Protein 4XME (pdb70)

InterPro domains:
  IPR002351 Nitrophorin domain [PF02087] (25-200)
  IPR012674 Calycin [G3DSA:2.40.128.20] (23-205)
  IPR012674 Calycin [SSF50814] (24-202)
  IPR023613 Nitrophorin [PR00788] (44-55)
  IPR023613 Nitrophorin [PR00788] (72-84)
  IPR023613 Nitrophorin [PR00788] (88-101)
  IPR023613 Nitrophorin [PR00788] (127-146)
  IPR023613 Nitrophorin [PR00788] (150-163)
  IPR023613 Nitrophorin [PR00788] (171-186)

Foldseek 3Di:
DQADDPPQDFDADDPQVVVQAAKKWFFWKFWPPPPPPFDKTWMKHWHDDPQKIKMKIKMAGLVVRDIWIKIWMFGQDPSRFKTKTWMFTADLVRHTPGGTDVQKIKMKGFRDDDDFKTKIKMFIGGNPGTRTIMITIIGSDNPDDHDVVNQVSCVVVPHHRVNIDGPVPGPDDDDNVSRRVVPD

Nearest PDB structures (foldseek):
  4xmg-assembly1_A  TM=1.004E+00  e=9.213E-35  Rhodnius prolixus
  5m6k-assembly1_A  TM=1.005E+00  e=3.004E-34  Rhodnius prolixus
  2a3f-assembly1_X  TM=9.568E-01  e=3.812E-24  Rhodnius prolixus
  1pm1-assembly1_X  TM=9.520E-01  e=3.075E-24  Rhodnius prolixus
  1u18-assembly2_B  TM=9.022E-01  e=4.988E-17  Rhodnius prolixus

Organism: Rhodnius prolixus (NCBI:txid13249)

Radius of gyration: 15.33 Å; Cα contacts (8 Å, |Δi|>4): 428; chains: 1; bounding box: 36×32×36 Å

Solvent-accessible surface area: 10208 Å² total; per-residue (Å²): 183,23,128,14,34,117,99,25,114,33,51,177,123,12,84,87,76,144,6,11,40,36,27,9,23,4,6,7,17,31,45,79,76,114,150,45,88,96,72,50,0,35,0,3,0,0,46,51,88,86,31,49,0,103,1,0,17,7,45,8,18,26,89,60,104,90,42,83,26,14,23,1,62,6,91,24,70,131,65,3,0,58,0,52,2,95,59,26,31,4,34,126,141,41,123,102,111,126,88,46,54,138,86,71,11,7,17,5,3,0,23,27,23,15,184,110,4,0,1,10,6,40,13,76,37,55,100,58,148,46,84,18,12,45,7,4,0,0,5,67,78,72,110,30,130,13,41,143,104,0,67,115,13,1,91,178,48,105,20,70,37,128,142,9,44,57,4,129,110,41,106,32,126,51,30,55,161,14,0,61,55,49,105,195

GO terms:
  GO:0005576 extracellular region (C, IDA)
  GO:0051381 histamine binding (F, IMP)
  GO:0070026 nitric oxide binding (F, IMP)
  GO:0005576 extracellular region (C, IMP)
  GO:0035738 venom-mediated perturbation of biological process (P, IMP)
  GO:0035821 modulation of process of another organism (P, IMP)

CATH classification: 2.40.128.20

Secondary structure (DSSP, 8-state):
--PPPS--PPPTT--HHHHSSS-EEEEEEEESSTT--S-EEEEEEEEEETTEEEEEEEEEETTTTEEEEEEEEEEBPTTSSEEEEEEEEE-TTS-EEE---TTEEEEEEEEEEETTEEEEEEEEEETTEEEEEEEEEEESSTTPPPPHHHHHHHHHTT--GGGSEESTTS-----HHHHHTTT-

Structure (mmCIF, N/CA/C/O backbone):
data_4XME
#
_entry.id   4XME
#
_cell.length_a   38.887
_cell.length_b   67.052
_cell.length_c   39.082
_cell.angle_alpha   90.00
_cell.angle_beta   117.35
_cell.angle_gamma   90.00
#
_symmetry.space_group_name_H-M   'P 1 21 1'
#
loop_
_entity.id
_entity.type
_entity.pdbx_description
1 polymer Nitrophorin-7
2 non-polymer 'PROTOPORPHYRIN IX CONTAINING FE'
3 non-polymer 'NITRIC OXIDE'
4 non-polymer GLYCEROL
5 water water
#
loop_
_atom_site.group_PDB
_atom_site.id
_atom_site.type_symbol
_atom_site.label_atom_id
_atom_site.label_alt_id
_atom_site.label_comp_id
_atom_site.label_asym_id
_atom_site.label_entity_id
_atom_site.label_seq_id
_atom_site.pdbx_PDB_ins_code
_atom_site.Cartn_x
_atom_site.Cartn_y
_atom_site.Cartn_z
_atom_site.occupancy
_atom_site.B_iso_or_equiv
_atom_site.auth_seq_id
_atom_site.auth_comp_id
_atom_site.auth_asym_id
_atom_site.auth_atom_id
_atom_site.pdbx_PDB_model_num
ATOM 1 N N . PRO A 1 1 ? 21.322 15.334 12.824 1.00 46.20 2 PRO A N 1
ATOM 2 C CA . PRO A 1 1 ? 19.983 15.899 13.026 1.00 45.65 2 PRO A CA 1
ATOM 3 C C . PRO A 1 1 ? 18.923 14.804 13.077 1.00 44.20 2 PRO A C 1
ATOM 4 O O . PRO A 1 1 ? 18.679 14.232 14.142 1.00 44.71 2 PRO A O 1
ATOM 8 N N . GLY A 1 2 ? 18.300 14.521 11.937 1.00 41.12 3 GLY A N 1
ATOM 9 C CA . GLY A 1 2 ? 17.358 13.422 11.835 1.00 38.85 3 GLY A CA 1
ATOM 10 C C . GLY A 1 2 ? 18.034 12.175 11.293 1.00 35.67 3 GLY A C 1
ATOM 11 O O . GLY A 1 2 ? 17.433 11.405 10.546 1.00 34.29 3 GLY A O 1
ATOM 12 N N . GLU A 1 3 ? 19.294 11.982 11.670 1.00 34.15 4 GLU A N 1
ATOM 13 C CA . GLU A 1 3 ? 20.086 10.858 11.181 1.00 32.14 4 GLU A CA 1
ATOM 14 C C . GLU A 1 3 ? 19.548 9.531 11.703 1.00 28.31 4 GLU A C 1
ATOM 15 O O . GLU A 1 3 ? 19.353 9.362 12.906 1.00 29.14 4 GLU A O 1
ATOM 21 N N . CYS A 1 4 ? 19.311 8.588 10.799 1.00 24.46 5 CYS A N 1
ATOM 22 C CA . CYS A 1 4 ? 18.790 7.289 11.206 1.00 22.78 5 CYS A CA 1
ATOM 23 C C . CYS A 1 4 ? 19.851 6.426 11.890 1.00 22.12 5 CYS A C 1
ATOM 24 O O . CYS A 1 4 ? 21.046 6.531 11.598 1.00 23.17 5 CYS A O 1
ATOM 27 N N . SER A 1 5 ? 19.397 5.579 12.808 1.00 21.57 6 SER A N 1
ATOM 28 C CA . SER A 1 5 ? 20.280 4.737 13.603 1.00 21.38 6 SER A CA 1
ATOM 29 C C . SER A 1 5 ? 21.111 3.789 12.751 1.00 20.94 6 SER A C 1
ATOM 30 O O . SER A 1 5 ? 20.665 3.309 11.706 1.00 21.75 6 SER A O 1
ATOM 33 N N . VAL A 1 6 ? 22.325 3.526 13.211 1.00 22.79 7 VAL A N 1
ATOM 34 C CA . VAL A 1 6 ? 23.147 2.487 12.627 1.00 25.44 7 VAL A CA 1
ATOM 35 C C . VAL A 1 6 ? 22.904 1.196 13.414 1.00 24.38 7 VAL A C 1
ATOM 36 O O . VAL A 1 6 ? 22.212 1.200 14.434 1.00 26.49 7 VAL A O 1
ATOM 40 N N . ASN A 1 7 ? 23.450 0.097 12.921 1.00 23.95 8 ASN A N 1
ATOM 41 C CA . ASN A 1 7 ? 23.323 -1.191 13.587 1.00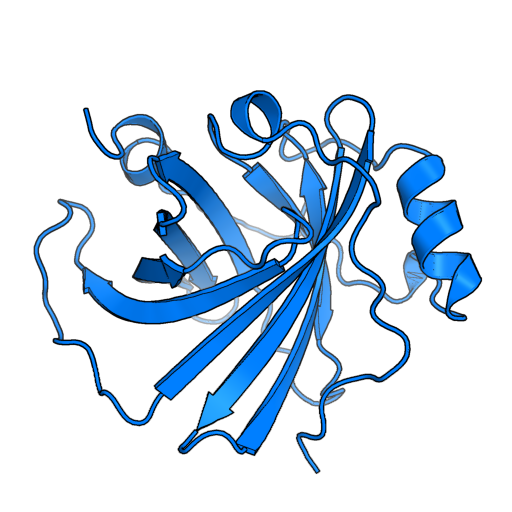 20.23 8 ASN A CA 1
ATOM 42 C C . ASN A 1 7 ? 21.885 -1.695 13.667 1.00 19.39 8 ASN A C 1
ATOM 43 O O . ASN A 1 7 ? 21.488 -2.350 14.626 1.00 21.42 8 ASN A O 1
ATOM 48 N N . VAL A 1 8 ? 21.111 -1.387 12.641 1.00 17.32 9 VAL A N 1
ATOM 49 C CA . VAL A 1 8 ? 19.771 -1.927 12.505 1.00 16.92 9 VAL A CA 1
ATOM 50 C C . VAL A 1 8 ? 19.864 -3.145 11.593 1.00 17.72 9 VAL A C 1
ATOM 51 O O . VAL A 1 8 ? 20.007 -3.013 10.379 1.00 18.17 9 VAL A O 1
ATOM 55 N N . ILE A 1 9 ? 19.802 -4.333 12.188 1.00 18.52 10 ILE A N 1
ATOM 56 C CA . ILE A 1 9 ? 20.092 -5.574 11.478 1.00 19.90 10 ILE A CA 1
ATOM 57 C C . ILE A 1 9 ? 18.809 -6.329 11.139 1.00 18.01 10 ILE A C 1
ATOM 58 O O . ILE A 1 9 ? 18.044 -6.677 12.027 1.00 18.31 10 ILE A O 1
ATOM 63 N N . PRO A 1 10 ? 18.557 -6.561 9.845 1.00 18.37 11 PRO A N 1
ATOM 64 C CA . PRO A 1 10 ? 17.377 -7.354 9.483 1.00 17.29 11 PRO A CA 1
ATOM 65 C C . PRO A 1 10 ? 17.478 -8.788 9.995 1.00 16.58 11 PRO A C 1
ATOM 66 O O . PRO A 1 10 ? 18.555 -9.385 9.971 1.00 17.51 11 PRO A O 1
ATOM 70 N N . LYS A 1 11 ? 16.361 -9.316 10.477 1.00 15.55 12 LYS A N 1
ATOM 71 C CA . LYS A 1 11 ? 16.292 -10.717 10.892 1.00 16.12 12 LYS A CA 1
ATOM 72 C C . LYS A 1 11 ? 16.753 -11.612 9.754 1.00 17.39 12 LYS A C 1
ATOM 73 O O . LYS A 1 11 ? 16.404 -11.378 8.595 1.00 17.82 12 LYS A O 1
ATOM 79 N N . LYS A 1 12 ? 17.543 -12.631 10.072 1.00 20.18 13 LYS A N 1
ATOM 80 C CA . LYS A 1 12 ? 17.913 -13.608 9.064 1.00 24.22 13 LYS A CA 1
ATOM 81 C C . LYS A 1 12 ? 16.737 -14.575 8.875 1.00 23.60 13 LYS A C 1
ATOM 82 O O . LYS A 1 12 ? 16.160 -15.058 9.847 1.00 25.30 13 LYS A O 1
ATOM 88 N N . ASN A 1 13 ? 16.371 -14.840 7.629 1.00 25.11 14 ASN A N 1
ATOM 89 C CA . ASN A 1 13 ? 15.306 -15.799 7.336 1.00 24.88 14 ASN A CA 1
ATOM 90 C C . ASN A 1 13 ? 13.962 -15.533 8.032 1.00 22.64 14 ASN A C 1
ATOM 91 O O . ASN A 1 13 ? 13.405 -16.405 8.691 1.00 25.76 14 ASN A O 1
ATOM 96 N N . LEU A 1 14 ? 13.441 -14.322 7.879 1.00 18.95 15 LEU A N 1
ATOM 97 C CA . LEU A 1 14 ? 12.107 -14.019 8.360 1.00 17.34 15 LEU A CA 1
ATOM 98 C C . LEU A 1 14 ? 11.089 -14.868 7.600 1.00 18.15 15 LEU A C 1
ATOM 99 O O . LEU A 1 14 ? 11.189 -15.014 6.381 1.00 19.45 15 LEU A O 1
ATOM 104 N N . ASP A 1 15 ? 10.106 -15.419 8.305 1.00 17.87 16 ASP A N 1
ATOM 105 C CA . ASP A 1 15 ? 9.005 -16.115 7.629 1.00 18.72 16 ASP A CA 1
ATOM 106 C C . ASP A 1 15 ? 8.073 -15.052 7.043 1.00 17.78 16 ASP A C 1
ATOM 107 O O . ASP A 1 15 ? 7.308 -14.415 7.771 1.00 18.10 16 ASP A O 1
ATOM 112 N N . LYS A 1 16 ? 8.141 -14.860 5.729 1.00 17.35 17 LYS A N 1
ATOM 113 C CA . LYS A 1 16 ? 7.376 -13.806 5.068 1.00 18.56 17 LYS A CA 1
ATOM 114 C C . LYS A 1 16 ? 5.866 -13.997 5.172 1.00 18.14 17 LYS A C 1
ATOM 115 O O . LYS A 1 16 ? 5.135 -13.064 5.468 1.00 18.92 17 LYS A O 1
ATOM 121 N N . ALA A 1 17 ? 5.388 -15.206 4.915 1.00 18.38 18 ALA A N 1
ATOM 122 C CA . ALA A 1 17 ? 3.945 -15.430 4.906 1.00 19.81 18 ALA A CA 1
ATOM 123 C C . ALA A 1 17 ? 3.316 -15.158 6.266 1.00 18.79 18 ALA A C 1
ATOM 124 O O . ALA A 1 17 ? 2.184 -14.683 6.359 1.00 20.16 18 ALA A O 1
ATOM 126 N N . LYS A 1 18 ? 4.056 -15.442 7.328 1.00 17.85 19 LYS A N 1
ATOM 127 C CA . LYS A 1 18 ? 3.540 -15.187 8.659 1.00 18.19 19 LYS A CA 1
ATOM 128 C C . LYS A 1 18 ? 3.617 -13.703 9.027 1.00 17.33 19 LYS A C 1
ATOM 129 O O . LYS A 1 18 ? 2.637 -13.133 9.503 1.00 18.85 19 LYS A O 1
ATOM 135 N N . PHE A 1 19 ? 4.766 -13.073 8.800 1.00 15.65 20 PHE A N 1
ATOM 136 C CA . PHE A 1 19 ? 4.884 -11.656 9.153 1.00 15.28 20 PHE A CA 1
ATOM 137 C C . PHE A 1 19 ? 3.973 -10.762 8.317 1.00 14.82 20 PHE A C 1
ATOM 138 O O . PHE A 1 19 ? 3.293 -9.883 8.847 1.00 15.06 20 PHE A O 1
ATOM 146 N N . PHE A 1 20 ? 3.954 -11.004 7.006 1.00 15.25 21 PHE A N 1
ATOM 147 C CA . PHE A 1 20 ? 3.168 -10.192 6.079 1.00 15.53 21 PHE A CA 1
ATOM 148 C C . PHE A 1 20 ? 1.750 -10.745 5.986 1.00 16.39 21 PHE A C 1
ATOM 149 O O . PHE A 1 20 ? 1.279 -11.156 4.918 1.00 17.38 21 PHE A O 1
ATOM 157 N N . SER A 1 21 ? 1.069 -10.765 7.126 1.00 15.64 22 SER A N 1
ATOM 158 C CA . SER A 1 21 ? -0.303 -11.242 7.202 1.00 16.74 22 SER A CA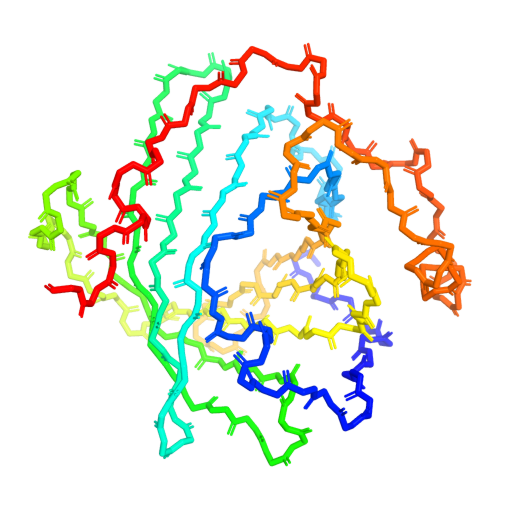 1
ATOM 159 C C . SER A 1 21 ? -0.956 -10.607 8.415 1.00 15.81 22 SER A C 1
ATOM 160 O O . SER A 1 21 ? -0.266 -10.147 9.327 1.00 15.66 22 SER A O 1
ATOM 163 N N . GLY A 1 22 ? -2.278 -10.548 8.417 1.00 15.60 23 GLY A N 1
ATOM 164 C CA . GLY A 1 22 ? -3.026 -10.070 9.562 1.00 15.84 23 GLY A CA 1
ATOM 165 C C . GLY A 1 22 ? -2.750 -8.621 9.927 1.00 14.68 23 GLY A C 1
ATOM 166 O O . GLY A 1 22 ? -2.315 -7.823 9.100 1.00 15.53 23 GLY A O 1
ATOM 167 N N . THR A 1 23 ? -3.025 -8.302 11.183 1.00 14.98 24 THR A N 1
ATOM 168 C CA . THR A 1 23 ? -2.843 -6.955 11.709 1.00 15.38 24 THR A CA 1
ATOM 169 C C . THR A 1 23 ? -1.818 -6.985 12.835 1.00 14.62 24 THR A C 1
ATOM 170 O O . THR A 1 23 ? -1.819 -7.898 13.676 1.00 14.98 24 THR A O 1
ATOM 174 N N . TRP A 1 24 ? -0.912 -6.011 12.819 1.00 13.53 25 TRP A N 1
ATOM 175 C CA . TRP A 1 24 ? 0.054 -5.817 13.892 1.00 12.61 25 TRP A CA 1
ATOM 176 C C . TRP A 1 24 ? -0.272 -4.538 14.649 1.00 12.51 25 TRP A C 1
ATOM 177 O O . TRP A 1 24 ? -0.552 -3.496 14.037 1.00 13.65 25 TRP A O 1
ATOM 188 N N . TYR A 1 25 ? -0.216 -4.612 15.977 1.00 13.33 26 TYR A N 1
ATOM 189 C CA . TYR A 1 25 ? -0.371 -3.434 16.824 1.00 13.98 26 TYR A CA 1
ATOM 190 C C . TYR A 1 25 ? 0.955 -3.045 17.455 1.00 13.85 26 TYR A C 1
ATOM 191 O O . TYR A 1 25 ? 1.665 -3.881 18.006 1.00 14.59 26 TYR A O 1
ATOM 200 N N . GLU A 1 26 ? 1.274 -1.764 17.410 1.00 14.58 27 GLU A N 1
ATOM 201 C CA . GLU A 1 26 ? 2.394 -1.266 18.185 1.00 15.42 27 GLU A CA 1
ATOM 202 C C . GLU A 1 26 ? 2.018 -1.329 19.664 1.00 15.77 27 GLU A C 1
ATOM 203 O O . GLU A 1 26 ? 0.922 -0.913 20.046 1.00 18.11 27 GLU A O 1
ATOM 209 N N . THR A 1 27 ? 2.896 -1.884 20.491 1.00 15.45 28 THR A N 1
ATOM 210 C CA . THR A 1 27 ? 2.670 -1.891 21.933 1.00 16.23 28 THR A CA 1
ATOM 211 C C . THR A 1 27 ? 3.639 -0.971 22.672 1.00 16.11 28 THR A C 1
ATOM 212 O O . THR A 1 27 ? 3.332 -0.470 23.752 1.00 17.93 28 THR A O 1
ATOM 216 N N . HIS A 1 28 ? 4.815 -0.769 22.087 1.00 15.63 29 HIS A N 1
ATOM 217 C CA . HIS A 1 28 ? 5.846 0.088 22.665 1.00 15.47 29 HIS A CA 1
ATOM 218 C C . HIS A 1 28 ? 6.538 0.770 21.509 1.00 15.10 29 HIS A C 1
ATOM 219 O O . HIS A 1 28 ? 6.744 0.148 20.465 1.00 16.32 29 HIS A O 1
ATOM 226 N N . TYR A 1 29 ? 6.913 2.032 21.674 1.00 13.90 30 TYR A N 1
ATOM 227 C CA . TYR A 1 29 ? 7.706 2.653 20.636 1.00 14.05 30 TYR A CA 1
ATOM 228 C C . TYR A 1 29 ? 8.738 3.609 21.205 1.00 14.05 30 TYR A C 1
ATOM 229 O O . TYR A 1 29 ? 8.577 4.139 22.304 1.00 15.93 30 TYR A O 1
ATOM 238 N N . LEU A 1 30 ? 9.810 3.803 20.449 1.00 14.32 31 LEU A N 1
ATOM 239 C CA . LEU A 1 30 ? 10.863 4.722 20.830 1.00 16.16 31 LEU A CA 1
ATOM 240 C C . LEU A 1 30 ? 11.187 5.585 19.628 1.00 14.93 31 LEU A C 1
ATOM 241 O O . LEU A 1 30 ? 11.800 5.127 18.663 1.00 15.80 31 LEU A O 1
ATOM 246 N N . ASP A 1 31 ? 10.747 6.835 19.684 1.00 15.82 32 ASP A N 1
ATOM 247 C CA . ASP A 1 31 ? 11.067 7.800 18.654 1.00 17.36 32 ASP A CA 1
ATOM 248 C C . ASP A 1 31 ? 12.440 8.335 19.021 1.00 17.66 32 ASP A C 1
ATOM 249 O O . ASP A 1 31 ? 12.677 8.724 20.165 1.00 18.60 32 ASP A O 1
ATOM 254 N N . MET A 1 32 ? 13.359 8.319 18.069 1.00 17.50 33 MET A N 1
ATOM 255 C CA . 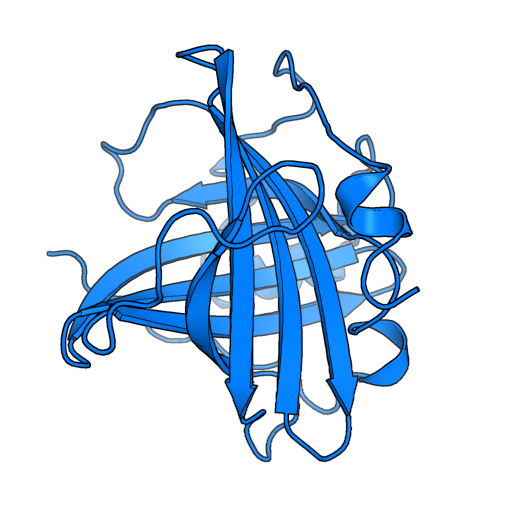MET A 1 32 ? 14.729 8.723 18.353 1.00 19.01 33 MET A CA 1
ATOM 256 C C . MET A 1 32 ? 14.908 10.245 18.479 1.00 20.46 33 MET A C 1
ATOM 257 O O . MET A 1 32 ? 15.988 10.709 18.834 1.00 22.01 33 MET A O 1
ATOM 262 N N . ASP A 1 33 ? 13.853 11.011 18.197 1.00 19.23 34 ASP A N 1
ATOM 263 C CA . ASP A 1 33 ? 13.829 12.449 18.499 1.00 18.94 34 ASP A CA 1
ATOM 264 C C . ASP A 1 33 ? 13.228 12.621 19.892 1.00 18.11 34 ASP A C 1
ATOM 265 O O . ASP A 1 33 ? 12.038 12.375 20.088 1.00 18.06 34 ASP A O 1
ATOM 270 N N . PRO A 1 34 ? 14.044 13.067 20.867 1.00 18.41 35 PRO A N 1
ATOM 271 C CA . PRO A 1 34 ? 13.526 13.169 22.235 1.00 18.24 35 PRO A CA 1
ATOM 272 C C . PRO A 1 34 ? 12.447 14.240 22.390 1.00 17.70 35 PRO A C 1
ATOM 273 O O . PRO A 1 34 ? 11.698 14.208 23.365 1.00 18.84 35 PRO A O 1
ATOM 277 N N . GLN A 1 35 ? 12.344 15.152 21.430 1.00 17.17 36 GLN A N 1
ATOM 278 C CA . GLN A 1 35 ? 11.293 16.157 21.489 1.00 17.32 36 GLN A CA 1
ATOM 279 C C . GLN A 1 35 ? 10.003 15.741 20.805 1.00 17.97 36 GLN A C 1
ATOM 280 O O . GLN A 1 35 ? 9.033 16.488 20.800 1.00 20.17 36 GLN A O 1
ATOM 286 N N . ALA A 1 36 ? 9.983 14.538 20.230 1.00 18.69 37 ALA A N 1
ATOM 287 C CA . ALA A 1 36 ? 8.768 14.014 19.608 1.00 19.66 37 ALA A CA 1
ATOM 288 C C . ALA A 1 36 ? 7.930 13.353 20.695 1.00 21.81 37 ALA A C 1
ATOM 289 O O . ALA A 1 36 ? 7.991 12.144 20.884 1.00 25.88 37 ALA A O 1
ATOM 291 N N . THR A 1 37 ? 7.161 14.159 21.420 1.00 23.20 38 THR A N 1
ATOM 292 C CA . THR A 1 37 ? 6.513 13.700 22.646 1.00 23.88 38 THR A CA 1
ATOM 293 C C . THR A 1 37 ? 4.992 13.629 22.578 1.00 23.48 38 THR A C 1
ATOM 294 O O . THR A 1 37 ? 4.349 13.295 23.570 1.00 25.16 38 THR A O 1
ATOM 298 N N . GLU A 1 38 ? 4.408 13.946 21.429 1.00 23.79 39 GLU A N 1
ATOM 299 C CA . GLU A 1 38 ? 2.984 13.691 21.252 1.00 24.41 39 GLU A CA 1
ATOM 300 C C . GLU A 1 38 ? 2.762 12.185 21.285 1.00 23.64 39 GLU A C 1
ATOM 301 O O . GLU A 1 38 ? 3.531 11.429 20.700 1.00 23.55 39 GLU A O 1
ATOM 307 N N . LYS A 1 39 ? 1.722 11.753 21.990 1.00 22.70 40 LYS A N 1
ATOM 308 C CA . LYS A 1 39 ? 1.447 10.330 22.148 1.00 22.77 40 LYS A CA 1
ATOM 309 C C . LYS A 1 39 ? 0.661 9.773 20.974 1.00 20.86 40 LYS A C 1
ATOM 310 O O . LYS A 1 39 ? -0.288 10.402 20.484 1.00 20.24 40 LYS A O 1
ATOM 316 N N . PHE A 1 40 ? 1.065 8.585 20.530 1.00 20.19 41 PHE A N 1
ATOM 317 C CA . PHE A 1 40 ? 0.468 7.955 19.361 1.00 20.07 41 PHE A CA 1
ATOM 318 C C . PHE A 1 40 ? 0.136 6.499 19.583 1.00 18.28 41 PHE A C 1
ATOM 319 O O . PHE A 1 40 ? 0.781 5.812 20.382 1.00 19.56 41 PHE A O 1
ATOM 327 N N . CYS A 1 41 ? -0.867 6.040 18.843 1.00 16.76 42 CYS A N 1
ATOM 328 C CA . CYS A 1 41 ? -1.135 4.622 18.694 1.00 15.46 42 CYS A CA 1
ATOM 329 C C . CYS A 1 41 ? -0.966 4.292 17.211 1.00 15.18 42 CYS A C 1
ATOM 330 O O . CYS A 1 41 ? -1.211 5.137 16.352 1.00 17.47 42 CYS A O 1
ATOM 333 N N . PHE A 1 42 ? -0.533 3.074 16.913 1.00 13.50 43 PHE A N 1
ATOM 334 C CA . PHE A 1 42 ? -0.254 2.686 15.535 1.00 12.70 43 PHE A CA 1
ATOM 335 C C . PHE A 1 42 ? -0.607 1.225 15.302 1.00 12.18 43 PHE A C 1
ATOM 336 O O . PHE A 1 42 ? -0.365 0.365 16.162 1.00 13.81 43 PHE A O 1
ATOM 344 N N . SER A 1 43 ? -1.152 0.940 14.126 1.00 12.37 44 SER A N 1
ATOM 345 C CA . SER A 1 43 ? -1.385 -0.434 13.719 1.00 11.90 44 SER A CA 1
ATOM 346 C C . SER A 1 43 ? -1.234 -0.512 12.210 1.00 11.43 44 SER A C 1
ATOM 347 O O . SER A 1 43 ? -1.388 0.494 11.511 1.00 12.36 44 SER A O 1
ATOM 350 N N . PHE A 1 44 ? -0.894 -1.689 11.701 1.00 11.22 45 PHE A N 1
ATOM 351 C CA . PHE A 1 44 ? -0.789 -1.842 10.258 1.00 11.41 45 PHE A CA 1
ATOM 352 C C . PHE A 1 44 ? -1.036 -3.264 9.789 1.00 12.37 45 PHE A C 1
ATOM 353 O O . PHE A 1 44 ? -1.044 -4.207 10.582 1.00 13.40 45 PHE A O 1
ATOM 361 N N . ALA A 1 45 ? -1.251 -3.395 8.484 1.00 13.24 46 ALA A N 1
ATOM 362 C CA . ALA A 1 45 ? -1.540 -4.685 7.848 1.00 13.61 46 ALA A CA 1
ATOM 363 C C . ALA A 1 45 ? -0.635 -4.800 6.633 1.00 13.54 46 ALA A C 1
ATOM 364 O O . ALA A 1 45 ? -0.978 -4.320 5.552 1.00 14.23 46 ALA A O 1
ATOM 366 N N . PRO A 1 46 ? 0.546 -5.414 6.801 1.00 13.71 47 PRO A N 1
ATOM 367 C CA . PRO A 1 46 ? 1.502 -5.526 5.699 1.00 14.27 47 PRO A CA 1
ATOM 368 C C . PRO A 1 46 ? 1.305 -6.812 4.917 1.00 14.27 47 PRO A C 1
ATOM 369 O O . PRO A 1 46 ? 1.029 -7.853 5.518 1.00 14.91 47 PRO A O 1
ATOM 373 N N . ARG A 1 47 ? 1.432 -6.729 3.596 1.00 15.21 48 ARG A N 1
ATOM 374 C CA . ARG A 1 47 ? 1.285 -7.895 2.729 1.00 15.37 48 ARG A CA 1
ATOM 375 C C . ARG A 1 47 ? 2.436 -7.914 1.732 1.00 17.16 48 ARG A C 1
ATOM 376 O O . ARG A 1 47 ? 3.001 -6.868 1.405 1.00 18.14 48 ARG A O 1
ATOM 384 N N . GLU A 1 48 ? 2.778 -9.095 1.231 1.00 18.11 49 GLU A N 1
ATOM 385 C CA . GLU A 1 48 ? 3.858 -9.190 0.264 1.00 20.36 49 GLU A CA 1
ATOM 386 C C . GLU A 1 48 ? 3.504 -10.188 -0.813 1.00 21.34 49 GLU A C 1
ATOM 387 O O . GLU A 1 48 ? 2.897 -11.217 -0.531 1.00 23.06 49 GLU A O 1
ATOM 393 N N . SER A 1 49 ? 3.879 -9.866 -2.045 1.00 22.22 50 SER A N 1
ATOM 394 C CA . SER A 1 49 ? 3.694 -10.775 -3.170 1.00 25.43 50 SER A CA 1
ATOM 395 C C . SER A 1 49 ? 4.682 -10.408 -4.265 1.00 26.41 50 SER A C 1
ATOM 396 O O . SER A 1 49 ? 4.811 -9.238 -4.623 1.00 26.87 50 SER A O 1
ATOM 399 N N . GLY A 1 50 ? 5.391 -11.405 -4.783 1.00 28.73 51 GLY A N 1
ATOM 400 C CA . GLY A 1 50 ? 6.301 -11.193 -5.893 1.00 30.05 51 GLY A CA 1
ATOM 401 C C . GLY A 1 50 ? 7.417 -10.205 -5.616 1.00 30.07 51 GLY A C 1
ATOM 402 O O . GLY A 1 50 ? 7.948 -9.584 -6.535 1.00 31.66 51 GLY A O 1
ATOM 403 N N . GLY A 1 51 ? 7.770 -10.047 -4.346 1.00 28.61 52 GLY A N 1
ATOM 404 C CA . GLY A 1 51 ? 8.876 -9.184 -3.979 1.00 27.72 52 GLY A CA 1
ATOM 405 C C . GLY A 1 51 ? 8.471 -7.744 -3.727 1.00 25.43 52 GLY A C 1
ATOM 406 O O . GLY A 1 51 ? 9.326 -6.894 -3.485 1.00 27.48 52 GLY A O 1
ATOM 407 N N . THR A 1 52 ? 7.170 -7.468 -3.788 1.00 24.05 53 THR A N 1
ATOM 408 C CA . THR A 1 52 ? 6.649 -6.133 -3.497 1.00 24.06 53 THR A CA 1
ATOM 409 C C . THR A 1 52 ? 5.796 -6.167 -2.235 1.00 21.47 53 THR A C 1
ATOM 410 O O . THR A 1 52 ? 4.938 -7.043 -2.080 1.00 21.67 53 THR A O 1
ATOM 414 N N . VAL A 1 53 ? 6.048 -5.228 -1.328 1.00 19.17 54 VAL A N 1
ATOM 415 C CA . VAL A 1 53 ? 5.226 -5.072 -0.136 1.00 17.58 54 VAL A CA 1
ATOM 416 C C . VAL A 1 53 ? 4.132 -4.047 -0.410 1.00 16.30 54 VAL A C 1
ATOM 417 O O . VAL A 1 53 ? 4.404 -2.994 -0.983 1.00 17.50 54 VAL A O 1
ATOM 421 N N . LYS A 1 54 ? 2.901 -4.370 -0.019 1.00 15.45 55 LYS A N 1
ATOM 422 C CA . LYS A 1 54 ? 1.775 -3.431 -0.047 1.00 15.79 55 LYS A CA 1
ATOM 423 C C . LYS A 1 54 ? 1.133 -3.459 1.331 1.00 15.47 55 LYS A C 1
ATOM 424 O O . LYS A 1 54 ? 0.635 -4.499 1.776 1.00 16.05 55 LYS A O 1
ATOM 430 N N . GLU A 1 55 ? 1.160 -2.325 2.019 1.00 14.09 56 GLU A N 1
ATOM 431 C CA . GLU A 1 55 ? 0.677 -2.288 3.395 1.00 13.93 56 GLU A CA 1
ATOM 432 C C . GLU A 1 55 ? -0.316 -1.149 3.628 1.00 14.76 56 GLU A C 1
ATOM 433 O O . GLU A 1 55 ? -0.258 -0.120 2.963 1.00 16.44 56 GLU A O 1
ATOM 439 N N . ALA A 1 56 ? -1.247 -1.373 4.550 1.00 13.96 57 ALA A N 1
ATOM 440 C CA . ALA A 1 56 ? -2.166 -0.353 5.030 1.00 13.61 57 ALA A CA 1
ATOM 441 C C . ALA A 1 56 ? -1.715 0.083 6.423 1.00 12.42 57 ALA A C 1
ATOM 442 O O . ALA A 1 56 ? -1.415 -0.766 7.266 1.00 12.98 57 ALA A O 1
ATOM 444 N N . LEU A 1 57 ? -1.676 1.395 6.654 1.00 12.50 58 LEU A N 1
ATOM 445 C CA . LEU A 1 57 ? -1.197 1.966 7.908 1.00 12.59 58 LEU A CA 1
ATOM 446 C C . LEU A 1 57 ? -2.287 2.779 8.598 1.00 12.19 58 LEU A C 1
ATOM 447 O O . LEU A 1 57 ? -3.093 3.443 7.930 1.00 13.52 58 LEU A O 1
ATOM 452 N N . TYR A 1 58 ? -2.294 2.717 9.930 1.00 11.81 59 TYR A N 1
ATOM 453 C CA . TYR A 1 58 ? -3.213 3.485 10.754 1.00 12.78 59 TYR A CA 1
ATOM 454 C C . TYR A 1 58 ? -2.456 4.143 11.910 1.00 12.47 59 TYR A C 1
ATOM 455 O O . TYR A 1 58 ? -1.794 3.456 12.690 1.00 13.34 59 TYR A O 1
ATOM 464 N N . HIS A 1 59 ? -2.538 5.470 12.010 1.00 13.12 60 HIS A N 1
ATOM 465 C CA . HIS A 1 59 ? -2.001 6.193 13.162 1.00 14.12 60 HIS A CA 1
ATOM 466 C C . HIS A 1 59 ? -3.130 6.916 13.873 1.00 14.99 60 HIS A C 1
ATOM 467 O O . HIS A 1 59 ? -4.055 7.429 13.225 1.00 16.55 60 HIS A O 1
ATOM 474 N N . PHE A 1 60 ? -3.019 7.022 15.192 1.00 15.14 61 PHE A N 1
ATOM 475 C CA . PHE A 1 60 ? -3.956 7.807 15.975 1.00 16.51 61 PHE A CA 1
ATOM 476 C C . PHE A 1 60 ? -3.181 8.722 16.909 1.00 16.87 61 PHE A C 1
ATOM 477 O O . PHE A 1 60 ? -2.424 8.252 17.752 1.00 17.51 61 PHE A O 1
ATOM 485 N N . ASN A 1 61 ? -3.349 10.027 16.729 1.00 19.08 62 ASN A N 1
ATOM 486 C CA . ASN A 1 61 ? -2.717 11.006 17.592 1.00 20.68 62 ASN A CA 1
ATOM 487 C C . ASN A 1 61 ? -3.566 11.172 18.840 1.00 20.79 62 ASN A C 1
ATOM 488 O O . ASN A 1 61 ? -4.672 11.699 18.773 1.00 21.94 62 ASN A O 1
ATOM 493 N N . VAL A 1 62 ? -3.049 10.709 19.973 1.00 20.92 63 VAL A N 1
ATOM 494 C CA . VAL A 1 62 ? -3.784 10.750 21.231 1.00 23.15 63 VAL A CA 1
ATOM 495 C C . VAL A 1 62 ? -3.951 12.186 21.742 1.00 26.23 63 VAL A C 1
ATOM 496 O O . VAL A 1 62 ? -4.977 12.523 22.331 1.00 28.36 63 VAL A O 1
ATOM 500 N N . ASP A 1 63 ? -2.944 13.026 21.509 1.00 28.12 64 ASP A N 1
ATOM 501 C CA . ASP A 1 63 ? -2.991 14.430 21.922 1.00 29.52 64 ASP A CA 1
ATOM 502 C C . ASP A 1 63 ? -4.136 15.182 21.233 1.00 30.32 64 ASP A C 1
ATOM 503 O O . ASP A 1 63 ? -4.891 15.911 21.876 1.00 31.49 64 ASP A O 1
ATOM 508 N N . SER A 1 64 ? -4.261 14.994 19.921 1.00 29.52 65 SER A N 1
ATOM 509 C CA . SER A 1 64 ? -5.233 15.735 19.118 1.00 29.83 65 SER A CA 1
ATOM 510 C C . SER A 1 64 ? -6.514 14.954 18.818 1.00 30.20 65 SER A C 1
ATOM 511 O O . SER A 1 64 ? -7.494 15.527 18.339 1.00 31.81 65 SER A O 1
ATOM 514 N N . LYS A 1 65 ? -6.489 13.649 19.084 1.00 30.07 66 LYS A N 1
ATOM 515 C CA . LYS A 1 65 ? -7.612 12.748 18.788 1.00 30.17 66 LYS A CA 1
ATOM 516 C C . LYS A 1 65 ? -7.927 12.652 17.292 1.00 30.33 66 LYS A C 1
ATOM 517 O O . LYS A 1 65 ? -9.061 12.380 16.903 1.00 32.44 66 LYS A O 1
ATOM 523 N N . VAL A 1 66 ? -6.916 12.870 16.459 1.00 27.10 67 VAL A N 1
ATOM 524 C CA . VAL A 1 66 ? -7.076 12.734 15.017 1.00 26.96 67 VAL A CA 1
ATOM 525 C C . VAL A 1 66 ? -6.328 11.504 14.502 1.00 23.55 67 VAL A C 1
ATOM 526 O O . VAL A 1 66 ? -5.174 11.265 14.862 1.00 24.44 67 VAL A O 1
ATOM 530 N N . SER A 1 67 ? -7.002 10.721 13.669 1.00 23.65 68 SER A N 1
ATOM 531 C CA . SER A 1 67 ? -6.393 9.560 13.037 1.00 22.34 68 SER A CA 1
ATOM 532 C C . SER A 1 67 ? -6.027 9.880 11.596 1.00 20.63 68 SER A C 1
ATOM 533 O O . SER A 1 67 ? -6.633 10.756 10.968 1.00 21.66 68 SER A O 1
ATOM 536 N N . PHE A 1 68 ? -5.032 9.172 11.071 1.00 19.44 69 PHE A N 1
ATOM 537 C CA . PHE A 1 68 ? -4.755 9.238 9.647 1.00 18.68 69 PHE A CA 1
ATOM 538 C C . PHE A 1 68 ? -4.414 7.868 9.088 1.00 16.39 69 PHE A C 1
ATOM 539 O O . PHE A 1 68 ? -3.883 6.995 9.799 1.00 17.18 69 PHE A O 1
ATOM 547 N N . TYR A 1 69 ? -4.758 7.685 7.821 1.00 16.55 70 TYR A N 1
ATOM 548 C CA . TYR A 1 69 ? -4.632 6.416 7.133 1.00 15.19 70 TYR A CA 1
ATOM 549 C C . TYR A 1 69 ? -3.707 6.572 5.934 1.00 15.67 70 TYR A C 1
ATOM 550 O O . TYR A 1 69 ? -3.817 7.543 5.184 1.00 16.34 70 TYR A O 1
ATOM 559 N N . ASN A 1 70 ? -2.822 5.605 5.729 1.00 14.29 71 ASN A N 1
ATOM 560 C CA . ASN A 1 70 ? -1.926 5.613 4.580 1.00 14.46 71 ASN A CA 1
ATOM 561 C C . ASN A 1 70 ? -1.851 4.236 3.952 1.00 13.33 71 ASN A C 1
ATOM 562 O O . ASN A 1 70 ? -2.194 3.239 4.584 1.00 14.31 71 ASN A O 1
ATOM 567 N N . THR A 1 71 ? -1.390 4.175 2.710 1.00 13.86 72 THR A N 1
ATOM 568 C CA . THR A 1 71 ? -0.927 2.908 2.157 1.00 14.15 72 THR A CA 1
ATOM 569 C C . THR A 1 71 ? 0.500 3.078 1.654 1.00 14.31 72 THR A C 1
ATOM 570 O O . THR A 1 71 ? 0.877 4.157 1.200 1.00 15.01 72 THR A O 1
ATOM 574 N N . GLY A 1 72 ? 1.303 2.027 1.780 1.00 14.19 73 GLY A N 1
ATOM 575 C CA . GLY A 1 72 ? 2.686 2.075 1.346 1.00 14.04 73 GLY A CA 1
ATOM 576 C C . GLY A 1 72 ? 2.986 0.910 0.432 1.00 13.75 73 GLY A C 1
ATOM 577 O O . GLY A 1 72 ? 2.463 -0.192 0.626 1.00 15.55 73 GLY A O 1
ATOM 578 N N . THR A 1 73 ? 3.839 1.147 -0.557 0.83 13.43 74 THR A N 1
ATOM 579 C CA . THR A 1 73 ? 4.199 0.124 -1.527 0.83 14.47 74 THR A CA 1
ATOM 580 C C . THR A 1 73 ? 5.678 0.234 -1.891 0.83 15.20 74 THR A C 1
ATOM 581 O O . THR A 1 73 ? 6.176 1.325 -2.171 0.83 15.91 74 THR A O 1
ATOM 585 N N . GLY A 1 74 ? 6.385 -0.891 -1.901 1.00 17.13 75 GLY A N 1
ATOM 586 C CA . GLY A 1 74 ? 7.767 -0.877 -2.335 1.00 18.58 75 GLY A CA 1
ATOM 587 C C . GLY A 1 74 ? 8.420 -2.240 -2.317 1.00 19.29 75 GLY A C 1
ATOM 588 O O . GLY A 1 74 ? 7.853 -3.197 -1.791 1.00 21.77 75 GLY A O 1
ATOM 589 N N . PRO A 1 75 ? 9.623 -2.331 -2.898 1.00 20.87 76 PRO A N 1
ATOM 590 C CA . PRO A 1 75 ? 10.347 -3.591 -3.067 1.00 21.56 76 PRO A CA 1
ATOM 591 C C . PRO A 1 75 ? 10.915 -4.124 -1.761 1.00 21.70 76 PRO A C 1
ATOM 592 O O . PRO A 1 75 ? 11.439 -3.367 -0.940 1.00 21.95 76 PRO A O 1
ATOM 596 N N . LEU A 1 76 ? 10.782 -5.433 -1.583 1.00 22.05 77 LEU A N 1
ATOM 597 C CA . LEU A 1 76 ? 11.400 -6.149 -0.485 1.00 22.92 77 LEU A CA 1
ATOM 598 C C . LEU A 1 76 ? 12.832 -6.478 -0.892 1.00 23.03 77 LEU A C 1
ATOM 599 O O . LEU A 1 76 ? 13.065 -6.987 -1.995 1.00 24.29 77 LEU A O 1
ATOM 604 N N . GLU A 1 77 ? 13.788 -6.177 -0.017 1.00 23.01 78 GLU A N 1
ATOM 605 C CA . GLU A 1 77 ? 15.191 -6.500 -0.277 1.00 24.64 78 GLU A CA 1
ATOM 606 C C . GLU A 1 77 ? 15.415 -8.012 -0.322 1.00 26.72 78 GLU A C 1
ATOM 607 O O . GLU A 1 77 ? 14.590 -8.786 0.167 1.00 25.43 78 GLU A O 1
ATOM 613 N N . SER A 1 78 ? 16.534 -8.426 -0.907 1.00 29.93 79 SER A N 1
ATOM 614 C CA . SER A 1 78 ? 16.839 -9.848 -1.045 1.00 31.79 79 SER A CA 1
ATOM 615 C C . SER A 1 78 ? 16.956 -10.558 0.306 1.00 30.78 79 SER A C 1
ATOM 616 O O . SER A 1 78 ? 16.758 -11.772 0.387 1.00 32.50 79 SER A O 1
ATOM 619 N N . ASN A 1 79 ? 17.258 -9.805 1.364 1.00 28.21 80 ASN A N 1
ATOM 620 C CA . ASN A 1 79 ? 17.324 -10.389 2.703 1.00 27.43 80 ASN A CA 1
ATOM 621 C C . ASN A 1 79 ? 15.953 -10.815 3.233 1.00 24.74 80 ASN A C 1
ATOM 622 O O . ASN A 1 79 ? 15.855 -11.597 4.179 1.00 26.10 80 ASN A O 1
ATOM 627 N N . GLY A 1 80 ? 14.897 -10.294 2.619 1.00 22.09 81 GLY A N 1
ATOM 628 C CA . GLY A 1 80 ? 13.545 -10.681 2.968 1.00 20.99 81 GLY A CA 1
ATOM 629 C C . GLY A 1 80 ? 12.980 -10.049 4.224 1.00 18.97 81 GLY A C 1
ATOM 630 O O . GLY A 1 80 ? 11.903 -10.440 4.666 1.00 20.60 81 GLY A O 1
ATOM 631 N N . ALA A 1 81 ? 13.673 -9.063 4.792 1.00 17.11 82 ALA A N 1
ATOM 632 C CA . ALA A 1 81 ? 13.245 -8.494 6.066 1.00 15.74 82 ALA A CA 1
ATOM 633 C C . ALA A 1 81 ? 13.409 -6.977 6.118 1.00 15.38 82 ALA A C 1
ATOM 634 O O . ALA A 1 81 ? 13.471 -6.389 7.193 1.00 16.22 82 ALA A O 1
ATOM 636 N N . LYS A 1 82 ? 13.482 -6.352 4.951 1.00 15.22 83 LYS A N 1
ATOM 637 C CA . LYS A 1 82 ? 13.669 -4.912 4.868 1.00 15.15 83 LYS A CA 1
ATOM 638 C C . LYS A 1 82 ? 13.046 -4.428 3.572 1.00 15.28 83 LYS A C 1
ATOM 639 O O . LYS A 1 82 ? 13.165 -5.091 2.545 1.00 16.54 83 LYS A O 1
ATOM 645 N N . TYR A 1 83 ? 12.354 -3.293 3.618 1.00 15.08 84 TYR A N 1
ATOM 646 C CA . TYR A 1 83 ? 11.743 -2.756 2.410 1.00 15.51 84 TYR A CA 1
ATOM 647 C C . TYR A 1 83 ? 11.648 -1.252 2.464 1.00 14.78 84 TYR A C 1
ATOM 648 O O . TYR A 1 83 ? 11.587 -0.678 3.542 1.00 15.55 84 TYR A O 1
ATOM 657 N N . THR A 1 84 ? 11.631 -0.626 1.289 1.00 15.59 85 THR A N 1
ATOM 658 C CA . THR A 1 84 ? 11.534 0.826 1.178 1.00 16.34 85 THR A CA 1
ATOM 659 C C . THR A 1 84 ? 10.292 1.146 0.368 1.00 17.00 85 THR A C 1
ATOM 660 O O . THR A 1 84 ? 10.122 0.632 -0.744 1.00 18.63 85 THR A O 1
ATOM 664 N N . ALA A 1 85 ? 9.426 1.985 0.932 1.00 16.83 86 ALA A N 1
ATOM 665 C CA . ALA A 1 85 ? 8.104 2.229 0.365 1.00 16.58 86 ALA A CA 1
ATOM 666 C C . ALA A 1 85 ? 7.866 3.683 0.063 1.00 17.50 86 ALA A C 1
ATOM 667 O O . ALA A 1 85 ? 8.365 4.565 0.765 1.00 18.28 86 ALA A O 1
ATOM 669 N N . LYS A 1 86 ? 7.089 3.906 -0.991 1.00 17.81 87 LYS A N 1
ATOM 670 C CA . LYS A 1 86 ? 6.439 5.183 -1.232 1.00 18.50 87 LYS A CA 1
ATOM 671 C C . LYS A 1 86 ? 5.035 5.076 -0.652 1.00 16.64 87 LYS A C 1
ATOM 672 O O . LYS A 1 86 ? 4.510 3.972 -0.518 1.00 17.62 87 LYS A O 1
ATOM 678 N N . PHE A 1 87 ? 4.417 6.204 -0.311 1.00 17.39 88 PHE A N 1
ATOM 679 C CA . PHE A 1 87 ? 3.129 6.152 0.371 1.00 16.09 88 PHE A CA 1
ATOM 680 C C . PHE A 1 87 ? 2.173 7.259 -0.045 1.00 17.29 88 PHE A C 1
ATOM 681 O O . PHE A 1 87 ? 2.591 8.358 -0.408 1.00 18.95 88 PHE A O 1
ATOM 689 N N . ASN A 1 88 ? 0.884 6.954 0.039 1.00 16.32 89 ASN A N 1
ATOM 690 C CA . ASN A 1 88 ? -0.155 7.953 -0.175 1.00 16.62 89 ASN A CA 1
ATOM 691 C C . ASN A 1 88 ? -1.004 8.082 1.083 1.00 16.32 89 ASN A C 1
ATOM 692 O O . ASN A 1 88 ? -0.731 7.417 2.095 1.00 16.98 89 ASN A O 1
ATOM 697 N N . THR A 1 89 ? -2.025 8.928 1.024 1.00 16.68 90 THR A N 1
ATOM 698 C CA . THR A 1 89 ? -2.944 9.115 2.131 1.00 16.75 90 THR A CA 1
ATOM 699 C C . THR A 1 89 ? -4.328 8.696 1.666 1.00 16.78 90 THR A C 1
ATOM 700 O O . THR A 1 89 ? -4.773 9.113 0.593 1.00 17.45 90 THR A O 1
ATOM 704 N N . VAL A 1 90 ? -5.000 7.851 2.440 1.00 17.44 91 VAL A N 1
ATOM 705 C CA . VAL A 1 90 ? -6.349 7.410 2.101 1.00 18.58 91 VAL A CA 1
ATOM 706 C C . VAL A 1 90 ? -7.351 7.768 3.205 1.00 18.99 91 VAL A C 1
ATOM 707 O O . VAL A 1 90 ? -6.958 8.142 4.310 1.00 18.60 91 VAL A O 1
ATOM 711 N N . ASP A 1 91 ? -8.645 7.671 2.908 1.00 21.27 92 ASP A N 1
ATOM 712 C CA . ASP A 1 91 ? -9.648 7.791 3.966 1.00 21.90 92 ASP A CA 1
ATOM 713 C C . ASP A 1 91 ? -9.965 6.426 4.562 1.00 21.36 92 ASP A C 1
ATOM 714 O O . ASP A 1 91 ? -9.372 5.423 4.168 1.00 20.06 92 ASP A O 1
ATOM 719 N N . LYS A 1 92 ? -10.910 6.390 5.496 1.00 21.51 93 LYS A N 1
ATOM 720 C CA . LYS A 1 92 ? -11.249 5.151 6.193 1.00 22.72 93 LYS A CA 1
ATOM 721 C C . LYS A 1 92 ? -11.830 4.088 5.260 1.00 22.85 93 LYS A C 1
ATOM 722 O O . LYS A 1 92 ? -11.897 2.913 5.620 1.00 23.26 93 LYS A O 1
ATOM 728 N N . LYS A 1 93 ? -12.260 4.506 4.071 1.00 23.95 94 LYS A N 1
ATOM 729 C CA . LYS A 1 93 ? -12.820 3.586 3.086 1.00 25.96 94 LYS A CA 1
ATOM 730 C C . LYS A 1 93 ? -11.772 3.105 2.091 1.00 25.35 94 LYS A C 1
ATOM 731 O O . LYS A 1 93 ? -12.072 2.314 1.202 1.00 27.08 94 LYS A O 1
ATOM 737 N N . GLY A 1 94 ? -10.547 3.598 2.232 1.00 23.22 95 GLY A N 1
ATOM 738 C CA . GLY A 1 94 ? -9.457 3.199 1.361 1.00 23.07 95 GLY A CA 1
ATOM 739 C C . GLY A 1 94 ? -9.299 4.058 0.120 1.00 22.09 95 GLY A C 1
ATOM 740 O O . GLY A 1 94 ? -8.437 3.782 -0.713 1.00 21.86 95 GLY A O 1
ATOM 741 N N . LYS A 1 95 ? -10.118 5.103 -0.002 1.00 22.96 96 LYS A N 1
ATOM 742 C CA . LYS A 1 95 ? -10.055 6.006 -1.150 1.00 23.55 96 LYS A CA 1
ATOM 743 C C . LYS A 1 95 ? -8.898 6.981 -0.975 1.00 22.35 96 LYS A C 1
ATOM 744 O O . LYS A 1 95 ? -8.703 7.526 0.109 1.00 22.81 96 LYS A O 1
ATOM 750 N N . GLU A 1 96 ? -8.129 7.199 -2.035 1.00 22.31 97 GLU A N 1
ATOM 751 C CA . GLU A 1 96 ? -6.998 8.116 -1.957 1.00 22.99 97 GLU A CA 1
ATOM 752 C C . GLU A 1 96 ? -7.484 9.554 -1.800 1.00 22.78 97 GLU A C 1
ATOM 753 O O . GLU A 1 96 ? -8.296 10.039 -2.601 1.00 25.02 97 GLU A O 1
ATOM 759 N N . ILE A 1 97 ? -7.005 10.229 -0.762 1.00 22.20 98 ILE A N 1
ATOM 760 C CA . ILE A 1 97 ? -7.368 11.623 -0.520 1.00 23.59 98 ILE A CA 1
ATOM 761 C C . ILE A 1 97 ? -6.182 12.571 -0.681 1.00 24.43 98 ILE A C 1
ATOM 762 O O . ILE A 1 97 ? -6.359 13.794 -0.748 1.00 26.70 98 ILE A O 1
ATOM 767 N N . LYS A 1 98 ? -4.979 12.009 -0.745 1.00 24.47 99 LYS A N 1
ATOM 768 C CA . LYS A 1 98 ? -3.786 12.768 -1.097 1.00 24.89 99 LYS A CA 1
ATOM 769 C C . LYS A 1 98 ? -2.813 11.832 -1.795 1.00 23.55 99 LYS A C 1
ATOM 770 O O . LYS A 1 98 ? -2.501 10.764 -1.273 1.00 23.22 99 LYS A O 1
ATOM 776 N N . PRO A 1 99 ? -2.341 12.204 -2.989 1.00 23.55 100 PRO A N 1
ATOM 777 C CA . PRO A 1 99 ? -1.447 11.335 -3.760 1.00 23.98 100 PRO A CA 1
ATOM 778 C C . PRO A 1 99 ? -0.069 11.209 -3.112 1.00 24.53 100 PRO A C 1
ATOM 779 O O . PRO A 1 99 ? 0.306 12.027 -2.272 1.00 25.32 100 PRO A O 1
ATOM 783 N N . ALA A 1 100 ? 0.668 10.174 -3.494 1.00 24.10 101 ALA A N 1
ATOM 784 C CA . ALA A 1 100 ? 2.045 10.018 -3.057 1.00 25.20 101 ALA A CA 1
ATOM 785 C C . ALA A 1 100 ? 2.887 11.181 -3.560 1.00 27.33 101 ALA A C 1
ATOM 786 O O . ALA A 1 100 ? 2.692 11.663 -4.678 1.00 27.82 101 ALA A O 1
ATOM 788 N N . ASP A 1 101 ? 3.808 11.635 -2.718 1.00 28.89 102 ASP A N 1
ATOM 789 C CA . ASP A 1 101 ? 4.842 12.575 -3.125 1.00 31.09 102 ASP A CA 1
ATOM 790 C C . ASP A 1 101 ? 6.146 11.790 -3.240 1.00 31.07 102 ASP A C 1
ATOM 791 O O . ASP A 1 101 ? 6.698 11.340 -2.236 1.00 29.17 102 ASP A O 1
ATOM 796 N N . GLU A 1 102 ? 6.630 11.663 -4.473 1.00 33.60 103 GLU A N 1
ATOM 797 C CA . GLU A 1 102 ? 7.788 10.841 -4.820 1.00 36.53 103 GLU A CA 1
ATOM 798 C C . GLU A 1 102 ? 9.050 11.147 -4.017 1.00 34.95 103 GLU A C 1
ATOM 799 O O . GLU A 1 102 ? 9.932 10.299 -3.901 1.00 35.67 103 GLU A O 1
ATOM 805 N N . LYS A 1 103 ? 9.147 12.354 -3.473 1.00 32.58 104 LYS A N 1
ATOM 806 C CA . LYS A 1 103 ? 10.340 12.723 -2.725 1.00 31.33 104 LYS A CA 1
ATOM 807 C C . LYS A 1 103 ? 10.390 12.075 -1.337 1.00 27.41 104 LYS A C 1
ATOM 808 O O . LYS A 1 103 ? 11.452 12.009 -0.723 1.00 28.02 104 LYS A O 1
ATOM 814 N N . TYR A 1 104 ? 9.250 11.590 -0.851 1.00 23.46 105 TYR A N 1
ATOM 815 C CA . TYR A 1 104 ? 9.193 10.953 0.467 1.00 22.94 105 TYR A CA 1
ATOM 816 C C . TYR A 1 104 ? 9.189 9.443 0.376 1.00 20.42 105 TYR A C 1
ATOM 817 O O . TYR A 1 104 ? 8.579 8.863 -0.511 1.00 21.65 105 TYR A O 1
ATOM 826 N N . SER A 1 105 ? 9.866 8.806 1.316 1.00 19.01 106 SER A N 1
ATOM 827 C CA . SER A 1 105 ? 9.809 7.359 1.419 1.00 17.38 106 SER A CA 1
ATOM 828 C C . SER A 1 105 ? 10.070 6.965 2.850 1.00 16.55 106 SER A C 1
ATOM 829 O O . SER A 1 105 ? 10.404 7.797 3.694 1.00 17.57 106 SER A O 1
ATOM 832 N N . TYR A 1 106 ? 9.918 5.680 3.128 1.00 15.31 107 TYR A N 1
ATOM 833 C CA . TYR A 1 106 ? 10.358 5.154 4.404 1.00 15.04 107 TYR A CA 1
ATOM 834 C C . TYR A 1 106 ? 10.934 3.775 4.204 1.00 14.68 107 TYR A C 1
ATOM 835 O O . TYR A 1 106 ? 10.612 3.087 3.233 1.00 15.95 107 TYR A O 1
ATOM 844 N N . THR A 1 107 ? 1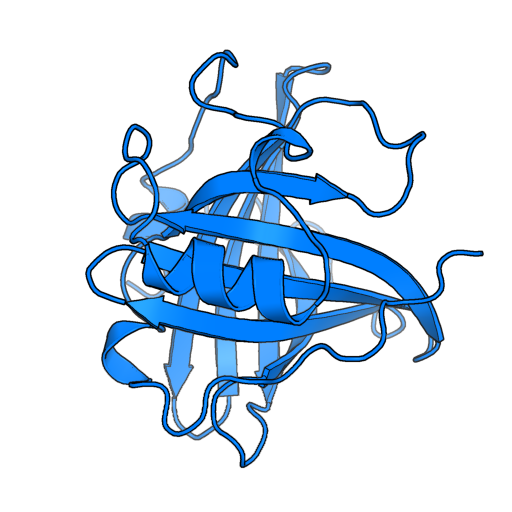1.794 3.383 5.133 1.00 14.87 108 THR A N 1
ATOM 845 C CA . THR A 1 107 ? 12.414 2.070 5.093 1.00 14.53 108 THR A CA 1
ATOM 846 C C . THR A 1 107 ? 12.149 1.329 6.393 1.00 13.50 108 THR A C 1
ATOM 847 O O . THR A 1 107 ? 12.527 1.788 7.472 1.00 14.33 108 THR A O 1
ATOM 851 N N . VAL A 1 108 ? 11.469 0.194 6.279 1.00 12.95 109 VAL A N 1
ATOM 852 C CA . VAL A 1 108 ? 11.159 -0.653 7.426 1.00 12.04 109 VAL A CA 1
ATOM 853 C C . VAL A 1 108 ? 12.137 -1.816 7.482 1.00 11.93 109 VAL A C 1
ATOM 854 O O . VAL A 1 108 ? 12.351 -2.491 6.481 1.00 13.52 109 VAL A O 1
ATOM 858 N N . THR A 1 109 ? 12.739 -2.035 8.647 1.00 12.10 110 THR A N 1
ATOM 859 C CA . THR A 1 109 ? 13.534 -3.237 8.870 1.00 13.26 110 THR A CA 1
ATOM 860 C C . THR A 1 109 ? 12.845 -4.060 9.942 1.00 12.65 110 THR A C 1
ATOM 861 O O . THR A 1 109 ? 12.523 -3.545 11.021 1.00 12.48 110 THR A O 1
ATOM 865 N N . VAL A 1 110 ? 12.615 -5.338 9.654 1.00 12.87 111 VAL A N 1
ATOM 866 C CA . VAL A 1 110 ? 12.147 -6.254 10.686 1.00 14.06 111 VAL A CA 1
ATOM 867 C C . VAL A 1 110 ? 13.363 -6.858 11.380 1.00 13.41 111 VAL A C 1
ATOM 868 O O . VAL A 1 110 ? 14.060 -7.704 10.816 1.00 15.24 111 VAL A O 1
ATOM 872 N N . ILE A 1 111 ? 13.630 -6.397 12.601 1.00 13.31 112 ILE A N 1
ATOM 873 C CA . ILE A 1 111 ? 14.821 -6.799 13.338 1.00 13.81 112 ILE A CA 1
ATOM 874 C C . ILE A 1 111 ? 14.633 -8.190 13.941 1.00 14.22 112 ILE A C 1
ATOM 875 O O . ILE A 1 111 ? 15.553 -9.010 13.937 1.00 15.52 112 ILE A O 1
ATOM 880 N N . GLU A 1 112 ? 13.446 -8.454 14.473 1.00 14.83 113 GLU A N 1
ATOM 881 C CA . GLU A 1 112 ? 13.199 -9.745 15.106 1.00 14.90 113 GLU A CA 1
ATOM 882 C C . GLU A 1 112 ? 11.718 -10.063 15.071 1.00 14.24 113 GLU A C 1
ATOM 883 O O . GLU A 1 112 ? 10.882 -9.160 15.041 1.00 15.37 113 GLU A O 1
ATOM 889 N 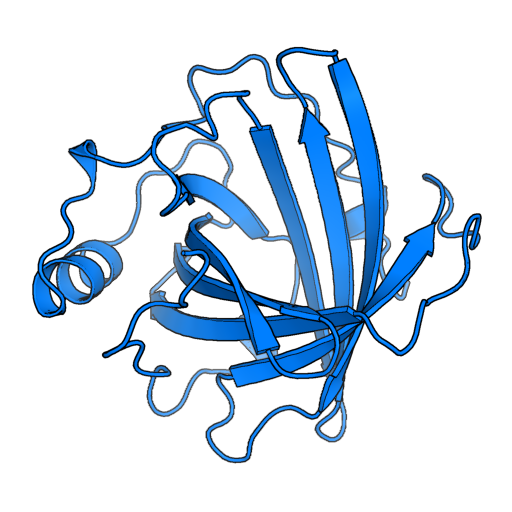N . ALA A 1 113 ? 11.390 -11.347 15.039 1.00 14.70 114 ALA A N 1
ATOM 890 C CA . ALA A 1 113 ? 10.012 -11.793 15.128 1.00 14.38 114 ALA A CA 1
ATOM 891 C C . ALA A 1 113 ? 10.048 -13.111 15.884 1.00 15.50 114 ALA A C 1
ATOM 892 O O . ALA A 1 113 ? 10.918 -13.951 15.632 1.00 16.97 114 ALA A O 1
ATOM 894 N N . ALA A 1 114 ? 9.123 -13.271 16.820 1.00 16.61 115 ALA A N 1
ATOM 895 C CA . ALA A 1 114 ? 9.055 -14.491 17.631 1.00 19.40 115 ALA A CA 1
ATOM 896 C C . ALA A 1 114 ? 7.657 -14.615 18.201 1.00 20.81 115 ALA A C 1
ATOM 897 O O . ALA A 1 114 ? 7.132 -13.653 18.768 1.00 20.58 115 ALA A O 1
ATOM 899 N N . LYS A 1 115 ? 7.057 -15.796 18.058 1.00 23.26 116 LYS A N 1
ATOM 900 C CA . LYS A 1 115 ? 5.699 -16.031 18.531 1.00 26.32 116 LYS A CA 1
ATOM 901 C C . LYS A 1 115 ? 4.754 -14.959 17.962 1.00 25.08 116 LYS A C 1
ATOM 902 O O . LYS A 1 115 ? 4.667 -14.781 16.747 1.00 25.05 116 LYS A O 1
ATOM 908 N N . GLN A 1 116 ? 4.065 -14.234 18.834 1.00 23.64 117 GLN A N 1
ATOM 909 C CA . GLN A 1 116 ? 3.142 -13.198 18.364 1.00 22.09 117 GLN A CA 1
ATOM 910 C C . GLN A 1 116 ? 3.696 -11.788 18.499 1.00 18.37 117 GLN A C 1
ATOM 911 O O . GLN A 1 116 ? 2.929 -10.829 18.533 1.00 17.42 117 GLN A O 1
ATOM 917 N N . SER A 1 117 ? 5.022 -11.690 18.544 1.00 17.21 118 SER A N 1
ATOM 918 C CA . SER A 1 117 ? 5.743 -10.432 18.763 1.00 16.94 118 SER A CA 1
ATOM 919 C C . SER A 1 117 ? 6.691 -10.123 17.615 1.00 15.90 118 SER A C 1
ATOM 920 O O . SER A 1 117 ? 7.162 -11.020 16.919 1.00 16.11 118 SER A O 1
ATOM 923 N N . ALA A 1 118 ? 7.014 -8.843 17.444 1.00 13.98 119 ALA A N 1
ATOM 924 C CA . ALA A 1 118 ? 8.055 -8.479 16.495 1.00 14.43 119 ALA A CA 1
ATOM 925 C C . ALA A 1 118 ? 8.677 -7.165 16.926 1.00 13.85 119 ALA A C 1
ATOM 926 O O . ALA A 1 118 ? 8.106 -6.445 17.740 1.00 14.14 119 ALA A O 1
ATOM 928 N N . LEU A 1 119 ? 9.847 -6.877 16.376 1.00 13.82 120 LEU A N 1
ATOM 929 C CA . LEU A 1 119 ? 10.516 -5.598 16.589 1.00 14.73 120 LEU A CA 1
ATOM 930 C C . LEU A 1 119 ? 10.881 -5.044 15.228 1.00 14.16 120 LEU A C 1
ATOM 931 O O . LEU A 1 119 ? 11.558 -5.712 14.440 1.00 14.30 120 LEU A O 1
ATOM 936 N N . ILE A 1 120 ? 10.414 -3.833 14.936 1.00 13.35 121 ILE A N 1
ATOM 937 C CA . ILE A 1 120 ? 10.748 -3.182 13.678 1.00 12.98 121 ILE A CA 1
ATOM 938 C C . ILE A 1 120 ? 11.407 -1.832 13.909 1.00 12.42 121 ILE A C 1
ATOM 939 O O . ILE A 1 120 ? 11.338 -1.259 15.000 1.00 13.28 121 ILE A O 1
ATOM 944 N N . HIS A 1 121 ? 12.071 -1.355 12.871 1.00 12.37 122 HIS A N 1
ATOM 945 C CA . HIS A 1 121 ? 12.664 -0.028 12.872 1.00 12.24 122 HIS A CA 1
ATOM 946 C C . HIS A 1 121 ? 12.205 0.651 11.597 1.00 12.27 122 HIS A C 1
ATOM 947 O O . HIS A 1 121 ? 12.129 0.015 10.548 1.00 12.85 122 HIS A O 1
ATOM 954 N N . ILE A 1 122 ? 11.875 1.935 11.679 1.00 12.20 123 ILE A N 1
ATOM 955 C CA . ILE A 1 122 ? 11.519 2.664 10.477 1.00 13.31 123 ILE A CA 1
ATOM 956 C C . ILE A 1 122 ? 12.381 3.915 10.336 1.00 13.37 123 ILE A C 1
ATOM 957 O O . ILE A 1 122 ? 12.563 4.652 11.294 1.00 15.09 123 ILE A O 1
ATOM 962 N N . CYS A 1 123 ? 12.941 4.117 9.149 1.00 16.35 124 CYS A N 1
ATOM 963 C CA . CYS A 1 123 ? 13.692 5.323 8.828 1.00 17.32 124 CYS A CA 1
ATOM 964 C C . CYS A 1 123 ? 12.909 6.096 7.781 1.00 17.09 124 CYS A C 1
ATOM 965 O O . CYS A 1 123 ? 12.683 5.591 6.686 1.00 18.09 124 CYS A O 1
ATOM 968 N N . LEU A 1 124 ? 12.482 7.313 8.119 1.00 17.82 125 LEU A N 1
ATOM 969 C CA . LEU A 1 124 ? 11.785 8.176 7.171 1.00 17.96 125 LEU A CA 1
ATOM 970 C C . LEU A 1 124 ? 12.818 8.965 6.391 1.00 17.97 125 LEU A C 1
ATOM 971 O O . LEU A 1 124 ? 13.827 9.404 6.953 1.00 19.24 125 LEU A O 1
ATOM 976 N N . GLN A 1 125 ? 12.572 9.145 5.097 1.00 18.88 126 GLN A N 1
ATOM 977 C CA . GLN A 1 125 ? 13.498 9.888 4.251 1.00 20.34 126 GLN A CA 1
ATOM 978 C C . GLN A 1 125 ? 12.809 10.889 3.333 1.00 21.85 126 GLN A C 1
ATOM 979 O O . GLN A 1 125 ? 11.625 10.762 3.010 1.00 20.91 126 GLN A O 1
ATOM 985 N N . GLU A 1 126 ? 13.575 11.895 2.928 1.00 23.97 127 GLU A N 1
ATOM 986 C CA . GLU A 1 126 ? 13.137 12.866 1.943 1.00 27.01 127 GLU A CA 1
ATOM 987 C C . GLU A 1 126 ? 14.288 13.041 0.967 1.00 28.61 127 GLU A C 1
ATOM 988 O O . GLU A 1 126 ? 15.412 13.330 1.380 1.00 29.42 127 GLU A O 1
ATOM 994 N N . ASP A 1 127 ? 14.009 12.844 -0.319 1.00 28.93 128 ASP A N 1
ATOM 995 C CA . ASP A 1 127 ? 15.044 12.842 -1.353 1.00 31.99 128 ASP A CA 1
ATOM 996 C C . ASP A 1 127 ? 16.193 11.889 -1.020 1.00 31.10 128 ASP A C 1
ATOM 997 O O . ASP A 1 127 ? 17.354 12.186 -1.297 1.00 31.94 128 ASP A O 1
ATOM 1002 N N . GLY A 1 128 ? 15.863 10.748 -0.421 1.00 31.05 129 GLY A N 1
ATOM 1003 C CA . GLY A 1 128 ? 16.854 9.739 -0.092 1.00 32.06 129 GLY A CA 1
ATOM 1004 C C . GLY A 1 128 ? 17.758 10.089 1.078 1.00 32.89 129 GLY A C 1
ATOM 1005 O O . GLY A 1 128 ? 18.761 9.414 1.317 1.00 34.52 129 GLY A O 1
ATOM 1006 N N . LYS A 1 129 ? 17.407 11.141 1.812 1.00 31.96 130 LYS A N 1
ATOM 1007 C CA . LYS A 1 129 ? 18.175 11.550 2.983 1.00 31.45 130 LYS A CA 1
ATOM 1008 C C . LYS A 1 129 ? 17.362 11.357 4.260 1.00 27.80 130 LYS A C 1
ATOM 1009 O O . LYS A 1 129 ? 16.151 11.594 4.266 1.00 26.50 130 LYS A O 1
ATOM 1015 N N . ASP A 1 130 ? 18.030 10.936 5.334 1.00 26.16 131 ASP A N 1
ATOM 1016 C CA . ASP A 1 130 ? 17.367 10.654 6.612 1.00 24.30 131 ASP A CA 1
ATOM 1017 C C . ASP A 1 130 ? 16.675 11.887 7.186 1.00 24.29 131 ASP A C 1
ATOM 1018 O O . ASP A 1 130 ? 17.275 12.964 7.251 1.00 26.08 131 ASP A O 1
ATOM 1023 N N . ILE A 1 131 ? 15.426 11.728 7.618 1.00 22.75 132 ILE A N 1
ATOM 1024 C CA . ILE A 1 131 ? 14.748 12.799 8.352 1.00 23.88 132 ILE A CA 1
ATOM 1025 C C . ILE A 1 131 ? 14.284 12.407 9.760 1.00 25.14 132 ILE A C 1
ATOM 1026 O O . ILE A 1 131 ? 13.945 13.270 10.563 1.00 28.90 132 ILE A O 1
ATOM 1031 N N . GLY A 1 132 ? 14.302 11.116 10.070 1.00 23.60 133 GLY A N 1
ATOM 1032 C CA . GLY A 1 132 ? 13.913 10.660 11.394 1.00 22.05 133 GLY A CA 1
ATOM 1033 C C . GLY A 1 132 ? 13.715 9.160 11.460 1.00 19.63 133 GLY A C 1
ATOM 1034 O O . GLY A 1 132 ? 13.486 8.520 10.444 1.00 20.83 133 GLY A O 1
ATOM 1035 N N . ASP A 1 133 ? 13.797 8.601 12.659 1.00 17.33 134 ASP A N 1
ATOM 1036 C CA . ASP A 1 133 ? 13.600 7.168 12.822 1.00 16.36 134 ASP A CA 1
ATOM 1037 C C . ASP A 1 133 ? 12.984 6.796 14.160 1.00 14.69 134 ASP A C 1
ATOM 1038 O O . ASP A 1 133 ? 12.977 7.586 15.107 1.00 15.32 134 ASP A O 1
ATOM 1043 N N . LEU A 1 134 ? 12.476 5.572 14.227 1.00 14.81 135 LEU A N 1
ATOM 1044 C CA . LEU A 1 134 ? 11.751 5.109 15.388 1.00 14.56 135 LEU A CA 1
ATOM 1045 C C . LEU A 1 134 ? 11.846 3.586 15.437 1.00 13.10 135 LEU A C 1
ATOM 1046 O O . LEU A 1 134 ? 11.912 2.925 14.403 1.00 13.61 135 LEU A O 1
ATOM 1051 N N . TYR A 1 135 ? 11.846 3.039 16.642 1.00 12.89 136 TYR A N 1
ATOM 1052 C CA . TYR A 1 135 ? 11.740 1.597 16.832 1.00 13.00 136 TYR A CA 1
ATOM 1053 C C . TYR A 1 135 ? 10.361 1.300 17.383 1.00 13.44 136 TYR A C 1
ATOM 1054 O O . TYR A 1 135 ? 9.824 2.086 18.169 1.00 13.94 136 TYR A O 1
ATOM 1063 N N . SER A 1 136 ? 9.797 0.153 17.013 1.00 13.96 137 SER A N 1
ATOM 1064 C CA . SER A 1 136 ? 8.516 -0.233 17.576 1.00 15.38 137 SER A CA 1
ATOM 1065 C C . SER A 1 136 ? 8.445 -1.714 17.865 1.00 14.63 137 SER A C 1
ATOM 1066 O O . SER A 1 136 ? 8.823 -2.545 17.030 1.00 15.16 137 SER A O 1
ATOM 1069 N N . VAL A 1 137 ? 7.939 -2.030 19.048 1.00 15.17 138 VAL A N 1
ATOM 1070 C CA . VAL A 1 137 ? 7.579 -3.394 19.389 1.00 14.35 138 VAL A CA 1
ATOM 1071 C C . VAL A 1 137 ? 6.151 -3.617 18.936 1.00 14.10 138 VAL A C 1
ATOM 1072 O O . VAL A 1 137 ? 5.275 -2.798 19.219 1.00 15.79 138 VAL A O 1
ATOM 1076 N N . LEU A 1 138 ? 5.930 -4.726 18.229 1.00 13.25 139 LEU A N 1
ATOM 1077 C CA . LEU A 1 138 ? 4.621 -5.076 17.692 1.00 13.44 139 LEU A CA 1
ATOM 1078 C C . LEU A 1 138 ? 4.087 -6.335 18.349 1.00 13.64 139 LEU A C 1
ATOM 1079 O O . LEU A 1 138 ? 4.863 -7.193 18.775 1.00 14.66 139 LEU A O 1
ATOM 1084 N N . ASN A 1 139 ? 2.767 -6.457 18.413 1.00 14.29 140 ASN A N 1
ATOM 1085 C CA . ASN A 1 139 ? 2.145 -7.691 18.887 1.00 14.85 140 ASN A CA 1
ATOM 1086 C C . ASN A 1 1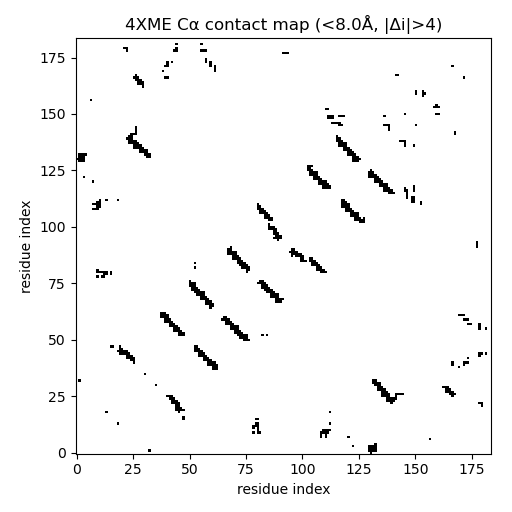39 ? 0.824 -7.913 18.165 1.00 15.38 140 ASN A C 1
ATOM 1087 O O . ASN A 1 139 ? 0.185 -6.961 17.704 1.00 16.13 140 ASN A O 1
ATOM 1092 N N . ARG A 1 140 ? 0.418 -9.171 18.050 1.00 16.40 141 ARG A N 1
ATOM 1093 C CA . ARG A 1 140 ? -0.885 -9.488 17.483 1.00 17.10 141 ARG A CA 1
ATOM 1094 C C . ARG A 1 140 ? -2.008 -9.043 18.417 1.00 17.84 141 ARG A C 1
ATOM 1095 O O . ARG A 1 140 ? -3.140 -8.838 17.987 1.00 19.19 141 ARG A O 1
ATOM 1103 N N . ASN A 1 141 ? -1.684 -8.906 19.699 1.00 20.55 142 ASN A N 1
ATOM 1104 C CA . ASN A 1 141 ? -2.655 -8.541 20.722 1.00 23.55 142 ASN A CA 1
ATOM 1105 C C . ASN A 1 141 ? -2.248 -7.213 21.336 1.00 24.76 142 ASN A C 1
ATOM 1106 O O . ASN A 1 141 ? -1.130 -7.083 21.828 1.00 25.06 142 ASN A O 1
ATOM 1111 N N . LYS A 1 142 ? -3.162 -6.242 21.308 1.00 24.78 143 LYS A N 1
ATOM 1112 C CA . LYS A 1 142 ? -2.904 -4.891 21.813 1.00 26.19 143 LYS A CA 1
ATOM 1113 C C . LYS A 1 142 ? -2.311 -4.861 23.224 1.00 27.43 143 LYS A C 1
ATOM 1114 O O . LYS A 1 142 ? -1.411 -4.071 23.504 1.00 27.46 143 LYS A O 1
ATOM 1120 N N . ASN A 1 143 ? -2.819 -5.712 24.113 1.00 28.29 144 ASN A N 1
ATOM 1121 C CA . ASN A 1 143 ? -2.446 -5.630 25.527 1.00 32.75 144 ASN A CA 1
ATOM 1122 C C . ASN A 1 143 ? -1.339 -6.593 25.959 1.00 33.14 144 ASN A C 1
ATOM 1123 O O . ASN A 1 143 ? -1.133 -6.813 27.154 1.00 35.18 144 ASN A O 1
ATOM 1128 N N . ALA A 1 144 ? -0.616 -7.148 24.992 1.00 31.52 145 ALA A N 1
ATOM 1129 C CA . ALA A 1 144 ? 0.385 -8.167 25.287 1.00 30.23 145 ALA A CA 1
ATOM 1130 C C . ALA A 1 144 ? 1.810 -7.623 25.416 1.00 28.50 145 ALA A C 1
ATOM 1131 O O . ALA A 1 144 ? 2.195 -6.665 24.746 1.00 28.16 145 ALA A O 1
ATOM 1133 N N . LEU A 1 145 ? 2.587 -8.249 26.292 1.00 28.28 146 LEU A N 1
ATOM 1134 C CA . LEU A 1 145 ? 3.985 -7.890 26.469 1.00 28.47 146 LEU A CA 1
ATOM 1135 C C . LEU A 1 145 ? 4.850 -8.698 25.505 1.00 26.26 146 LEU A C 1
ATOM 1136 O O . LEU A 1 145 ? 4.454 -9.780 25.073 1.00 26.99 146 LEU A O 1
ATOM 1141 N N . PRO A 1 146 ? 6.027 -8.163 25.142 1.00 26.65 147 PRO A N 1
ATOM 1142 C CA . PRO A 1 146 ? 6.876 -8.792 24.122 1.00 27.56 147 PRO A CA 1
ATOM 1143 C C . PRO A 1 146 ? 7.574 -10.075 24.561 1.00 27.78 147 PRO A C 1
ATOM 1144 O O . PRO A 1 146 ? 7.905 -10.243 25.734 1.00 28.63 147 PRO A O 1
ATOM 1148 N N . ASN A 1 147 ? 7.790 -10.965 23.596 1.00 28.01 148 ASN A N 1
ATOM 1149 C CA . ASN A 1 147 ? 8.613 -12.151 23.781 1.00 27.86 148 ASN A CA 1
ATOM 1150 C C . ASN A 1 147 ? 10.035 -11.728 24.137 1.00 27.45 148 ASN A C 1
ATOM 1151 O O . ASN A 1 147 ? 10.507 -10.686 23.678 1.00 27.98 148 ASN A O 1
ATOM 1156 N N . LYS A 1 148 ? 10.720 -12.531 24.943 1.00 28.89 149 LYS A N 1
ATOM 1157 C CA . LYS A 1 148 ? 12.062 -12.171 25.399 1.00 30.53 149 LYS A CA 1
ATOM 1158 C C . LYS A 1 148 ? 13.080 -11.995 24.267 1.00 29.59 149 LYS A C 1
ATOM 1159 O O . LYS A 1 148 ? 14.072 -11.280 24.432 1.00 29.42 149 LYS A O 1
ATOM 1165 N N . LYS A 1 149 ? 12.830 -12.625 23.118 1.00 29.11 150 LYS A N 1
ATOM 1166 C CA . LYS A 1 149 ? 13.720 -12.463 21.970 1.00 27.54 150 LYS A CA 1
ATOM 1167 C C . LYS A 1 149 ? 13.746 -11.030 21.454 1.00 25.17 150 LYS A C 1
ATOM 1168 O O . LYS A 1 149 ? 14.750 -10.578 20.907 1.00 24.91 150 LYS A O 1
ATOM 1174 N N . ILE A 1 150 ? 12.637 -10.317 21.622 1.00 24.35 151 ILE A N 1
ATOM 1175 C CA . ILE A 1 150 ? 12.585 -8.914 21.228 1.00 24.32 151 ILE A CA 1
ATOM 1176 C C . ILE A 1 150 ? 13.489 -8.081 22.156 1.00 23.45 151 ILE A C 1
ATOM 1177 O O . ILE A 1 150 ? 14.240 -7.220 21.685 1.00 24.73 151 ILE A O 1
ATOM 1182 N N . LYS A 1 151 ? 13.438 -8.344 23.460 1.00 26.66 152 LYS A N 1
ATOM 1183 C CA . LYS A 1 151 ? 14.317 -7.653 24.404 1.00 28.35 152 LYS A CA 1
ATOM 1184 C C . LYS A 1 151 ? 15.788 -7.971 24.138 1.00 26.01 152 LYS A C 1
ATOM 1185 O O . LYS A 1 151 ? 16.648 -7.093 24.251 1.00 25.79 152 LYS A O 1
ATOM 1191 N N . LYS A 1 152 ? 16.072 -9.218 23.764 1.00 26.73 153 LYS A N 1
ATOM 1192 C CA . LYS A 1 152 ? 17.433 -9.600 23.397 1.00 27.21 153 LYS A CA 1
ATOM 1193 C C . LYS A 1 152 ? 17.912 -8.776 22.202 1.00 26.52 153 LYS A C 1
ATOM 1194 O O . LYS A 1 152 ? 19.044 -8.302 22.183 1.00 27.11 153 LYS A O 1
ATOM 1200 N N . ALA A 1 153 ? 17.045 -8.604 21.204 1.00 25.03 154 ALA A N 1
ATOM 1201 C CA . ALA A 1 153 ? 17.396 -7.811 20.030 1.00 24.16 154 ALA A CA 1
ATOM 1202 C C . ALA A 1 153 ? 17.669 -6.357 20.403 1.00 24.09 154 ALA A C 1
ATOM 1203 O O . ALA A 1 153 ? 18.612 -5.740 19.900 1.00 24.95 154 ALA A O 1
ATOM 1205 N N . LEU A 1 154 ? 16.841 -5.814 21.287 1.00 23.14 155 LEU A N 1
ATOM 1206 C CA . LEU A 1 154 ? 17.030 -4.448 21.769 1.00 24.12 155 LEU A CA 1
ATOM 1207 C C . LEU A 1 154 ? 18.351 -4.308 22.511 1.00 25.38 155 LEU A C 1
ATOM 1208 O O . LEU A 1 154 ? 19.093 -3.343 22.316 1.00 27.18 155 LEU A O 1
ATOM 1213 N N . ASN A 1 155 ? 18.641 -5.278 23.366 1.00 25.40 156 ASN A N 1
ATOM 1214 C CA . ASN A 1 155 ? 19.848 -5.224 24.185 1.00 27.79 156 ASN A CA 1
ATOM 1215 C C . ASN A 1 155 ? 21.121 -5.354 23.356 1.00 30.24 156 ASN A C 1
ATOM 1216 O O . ASN A 1 155 ? 22.161 -4.818 23.730 1.00 31.70 156 ASN A O 1
ATOM 1221 N N . LYS A 1 156 ? 21.031 -6.050 22.223 1.00 32.49 157 LYS A N 1
ATOM 1222 C CA . LYS A 1 156 ? 22.187 -6.211 21.346 1.00 35.38 157 LYS A CA 1
ATOM 1223 C C . LYS A 1 156 ? 22.684 -4.867 20.827 1.00 36.83 157 LYS A C 1
ATOM 1224 O O . LYS A 1 156 ? 23.870 -4.708 20.529 1.00 38.26 157 LYS A O 1
ATOM 1230 N N . VAL A 1 157 ? 21.773 -3.902 20.728 1.00 35.65 158 VAL A N 1
ATOM 1231 C CA . VAL A 1 157 ? 22.121 -2.559 20.276 1.00 35.15 158 VAL A CA 1
ATOM 1232 C C . VAL A 1 157 ? 21.928 -1.503 21.367 1.00 33.79 158 VAL A C 1
ATOM 1233 O O . VAL A 1 157 ? 21.664 -0.336 21.077 1.00 34.15 158 VAL A O 1
ATOM 1237 N N . SER A 1 158 ? 22.063 -1.932 22.620 1.00 32.67 159 SER A N 1
ATOM 1238 C CA . SER A 1 158 ? 22.076 -1.034 23.776 1.00 31.78 159 SER A CA 1
ATOM 1239 C C . SER A 1 158 ? 20.802 -0.204 23.950 1.00 30.17 159 SER A C 1
ATOM 1240 O O . SER A 1 158 ? 20.854 0.966 24.333 1.00 31.17 159 SER A O 1
ATOM 1243 N N . LEU A 1 159 ? 19.661 -0.819 23.668 1.00 27.80 160 LEU A N 1
ATOM 1244 C CA . LEU A 1 159 ? 18.369 -0.216 23.981 1.00 26.70 160 LEU A CA 1
ATOM 1245 C C . LEU A 1 159 ? 17.715 -1.034 25.089 1.00 24.71 160 LEU A C 1
ATOM 1246 O O . LEU A 1 159 ? 17.930 -2.243 25.177 1.00 25.34 160 LEU A O 1
ATOM 1251 N N . VAL A 1 160 ? 16.951 -0.379 25.957 1.00 23.91 161 VAL A N 1
ATOM 1252 C CA . VAL A 1 160 ? 16.174 -1.104 26.958 1.00 23.11 161 VAL A CA 1
ATOM 1253 C C . VAL A 1 160 ? 14.705 -0.716 26.873 1.00 21.36 161 VAL A C 1
ATOM 1254 O O . VAL A 1 160 ? 14.357 0.425 26.546 1.00 20.78 161 VAL A O 1
ATOM 1258 N N . LEU A 1 161 ? 13.849 -1.689 27.156 1.00 20.77 162 LEU A N 1
ATOM 1259 C CA . LEU A 1 161 ? 12.419 -1.545 26.935 1.00 20.54 162 LEU A CA 1
ATOM 1260 C C . LEU A 1 161 ? 11.770 -0.437 27.763 1.00 19.55 162 LEU A C 1
ATOM 1261 O O . LEU A 1 161 ? 10.825 0.198 27.300 1.00 20.18 162 LEU A O 1
ATOM 1266 N N . THR A 1 162 ? 12.272 -0.190 28.974 1.00 19.82 163 THR A N 1
ATOM 1267 C CA . THR A 1 162 ? 11.681 0.848 29.818 1.00 19.62 163 THR A CA 1
ATOM 1268 C C . THR A 1 162 ? 11.762 2.239 29.194 1.00 20.69 163 THR A C 1
ATOM 1269 O O . THR A 1 162 ? 11.006 3.129 29.574 1.00 22.59 163 THR A O 1
ATOM 1273 N N . LYS A 1 163 ? 12.682 2.429 28.252 1.00 19.98 164 LYS A N 1
ATOM 1274 C CA . LYS A 1 163 ? 12.824 3.723 27.585 1.00 21.35 164 LYS A CA 1
ATOM 1275 C C . LYS A 1 163 ? 11.725 3.986 26.558 1.00 20.04 164 LYS A C 1
ATOM 1276 O O . LYS A 1 163 ? 11.541 5.124 26.122 1.00 21.69 164 LYS A O 1
ATOM 1282 N N . PHE A 1 164 ? 10.995 2.937 26.179 1.00 18.35 165 PHE A N 1
ATOM 1283 C CA . PHE A 1 164 ? 9.929 3.050 25.181 1.00 18.09 165 PHE A CA 1
ATOM 1284 C C . PHE A 1 164 ? 8.639 3.602 25.795 1.00 18.61 165 PHE A C 1
ATOM 1285 O O . PHE A 1 164 ? 8.356 3.380 26.977 1.00 21.03 165 PHE A O 1
ATOM 1293 N N . VAL A 1 165 ? 7.860 4.317 24.985 1.00 18.46 166 VAL A N 1
ATOM 1294 C CA . VAL A 1 165 ? 6.497 4.685 25.350 1.00 19.33 166 VAL A CA 1
ATOM 1295 C C . VAL A 1 165 ? 5.610 3.442 25.311 1.00 19.49 166 VAL A C 1
ATOM 1296 O O . VAL A 1 165 ? 5.653 2.677 24.348 1.00 18.86 166 VAL A O 1
ATOM 1300 N N . VAL A 1 166 ? 4.827 3.230 26.365 1.00 22.31 167 VAL A N 1
ATOM 1301 C CA . VAL A 1 166 ? 3.889 2.112 26.425 1.00 24.40 167 VAL A CA 1
ATOM 1302 C C . VAL A 1 166 ? 2.492 2.630 26.122 1.00 27.86 167 VAL A 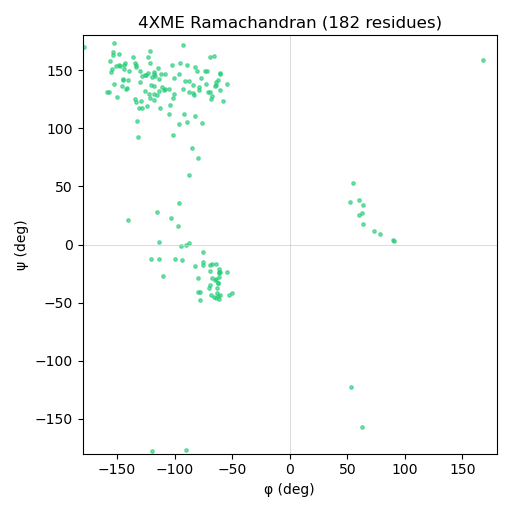C 1
ATOM 1303 O O . VAL A 1 166 ? 2.026 3.566 26.770 1.00 30.12 167 VAL A O 1
ATOM 1307 N N . THR A 1 167 ? 1.817 2.032 25.147 1.00 29.97 168 THR A N 1
ATOM 1308 C CA . THR A 1 167 ? 0.531 2.580 24.718 1.00 33.63 168 THR A CA 1
ATOM 1309 C C . THR A 1 167 ? -0.706 1.985 25.377 1.00 36.23 168 THR A C 1
ATOM 1310 O O . THR A 1 167 ? -1.791 2.554 25.266 1.00 36.00 168 THR A O 1
ATOM 1314 N N . LYS A 1 168 ? -0.553 0.861 26.071 1.00 39.68 169 LYS A N 1
ATOM 1315 C CA . LYS A 1 168 ? -1.699 0.233 26.728 1.00 42.96 169 LYS A CA 1
ATOM 1316 C C . LYS A 1 168 ? -2.311 1.172 27.770 1.00 44.41 169 LYS A C 1
ATOM 1317 O O . LYS A 1 168 ? -3.492 1.065 28.098 1.00 45.45 169 LYS A O 1
ATOM 1323 N N . ASP A 1 169 ? -1.500 2.102 28.269 1.00 44.82 170 ASP A N 1
ATOM 1324 C CA . ASP A 1 169 ? -1.954 3.098 29.231 1.00 45.11 170 ASP A CA 1
ATOM 1325 C C . ASP A 1 169 ? -2.649 4.272 28.544 1.00 42.84 170 ASP A C 1
ATOM 1326 O O . ASP A 1 169 ? -3.383 5.028 29.184 1.00 42.93 170 ASP A O 1
ATOM 1331 N N . LEU A 1 170 ? -2.416 4.421 27.242 1.00 40.10 171 LEU A N 1
ATOM 1332 C CA . LEU A 1 170 ? -2.970 5.541 26.489 1.00 39.78 171 LEU A CA 1
ATOM 1333 C C . LEU A 1 170 ? -4.407 5.270 26.058 1.00 38.56 171 LEU A C 1
ATOM 1334 O O . LEU A 1 170 ? -4.807 4.117 25.880 1.00 39.10 171 LEU A O 1
ATOM 1339 N N . ASP A 1 171 ? -5.178 6.339 25.885 1.00 36.14 172 ASP A N 1
ATOM 1340 C CA . ASP A 1 171 ? -6.545 6.223 25.397 1.00 35.40 172 ASP A CA 1
ATOM 1341 C C . ASP A 1 171 ? -6.551 6.057 23.885 1.00 32.17 172 ASP A C 1
ATOM 1342 O O . ASP A 1 171 ? -6.880 6.988 23.147 1.00 32.92 172 ASP A O 1
ATOM 1347 N N . CYS A 1 172 ? -6.181 4.866 23.429 1.00 28.83 173 CYS A N 1
ATOM 1348 C CA . CYS A 1 172 ? -6.112 4.585 21.999 1.00 26.34 173 CYS A CA 1
ATOM 1349 C C . CYS A 1 172 ? -7.491 4.362 21.394 1.00 24.87 173 CYS A C 1
ATOM 1350 O O . CYS A 1 172 ? -8.370 3.778 22.026 1.00 27.53 173 CYS A O 1
ATOM 1353 N N . LYS A 1 173 ? -7.671 4.832 20.164 1.00 23.56 174 LYS A N 1
ATOM 1354 C CA . LYS A 1 173 ? -8.828 4.476 19.359 1.00 23.63 174 LYS A CA 1
ATOM 1355 C C . LYS A 1 173 ? -8.284 3.861 18.080 1.00 20.54 174 LYS A C 1
ATOM 1356 O O . LYS A 1 173 ? -7.396 4.434 17.444 1.00 20.73 174 LYS A O 1
ATOM 1362 N N . TYR A 1 174 ? -8.795 2.688 17.718 1.00 19.30 175 TYR A N 1
ATOM 1363 C CA . TYR A 1 174 ? -8.343 1.979 16.524 1.00 19.39 175 TYR A CA 1
ATOM 1364 C C . 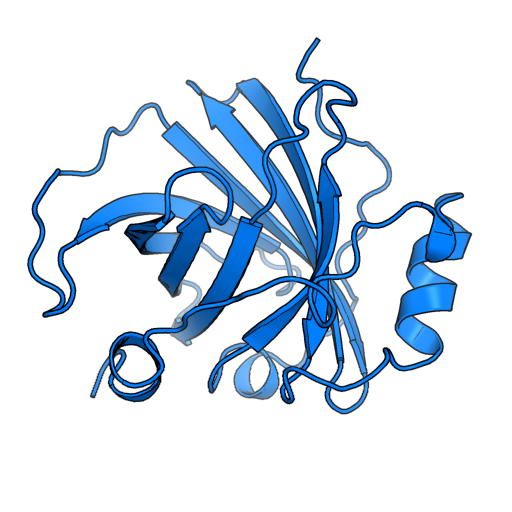TYR A 1 174 ? -9.446 1.814 15.493 1.00 19.03 175 TYR A C 1
ATOM 1365 O O . TYR A 1 174 ? -10.611 1.609 15.841 1.00 21.54 175 TYR A O 1
ATOM 1374 N N . ASP A 1 175 ? -9.068 1.876 14.221 1.00 17.93 176 ASP A N 1
ATOM 1375 C CA . ASP A 1 175 ? -9.934 1.404 13.159 1.00 18.01 176 ASP A CA 1
ATOM 1376 C C . ASP A 1 175 ? -9.429 0.034 12.739 1.00 17.73 176 ASP A C 1
ATOM 1377 O O . ASP A 1 175 ? -8.522 -0.092 11.913 1.00 18.30 176 ASP A O 1
ATOM 1382 N N . ASP A 1 176 ? -10.015 -0.993 13.338 1.00 17.51 177 ASP A N 1
ATOM 1383 C CA . ASP A 1 176 ? -9.586 -2.357 13.079 1.00 17.45 177 ASP A CA 1
ATOM 1384 C C . ASP A 1 176 ? -10.155 -2.892 11.768 1.00 17.73 177 ASP A C 1
ATOM 1385 O O . ASP A 1 176 ? -9.537 -3.730 11.117 1.00 18.89 177 ASP A O 1
ATOM 1390 N N . LYS A 1 177 ? -11.322 -2.396 11.370 1.00 18.23 178 LYS A N 1
ATOM 1391 C CA . LYS A 1 177 ? -11.945 -2.862 10.134 1.00 19.99 178 LYS A CA 1
ATOM 1392 C C . LYS A 1 177 ? -11.190 -2.408 8.879 1.00 19.40 178 LYS A C 1
ATOM 1393 O O . LYS A 1 177 ? -11.109 -3.148 7.900 1.00 20.27 178 LYS A O 1
ATOM 1399 N N . PHE A 1 178 ? -10.659 -1.189 8.901 1.00 18.36 179 PHE A N 1
ATOM 1400 C CA . PHE A 1 178 ? -9.803 -0.716 7.817 1.00 17.80 179 PHE A CA 1
ATOM 1401 C C . PHE A 1 178 ? -8.673 -1.722 7.565 1.00 17.61 179 PHE A C 1
ATOM 1402 O O . PHE A 1 178 ? -8.364 -2.051 6.421 1.00 18.59 179 PHE A O 1
ATOM 1410 N N . LEU A 1 179 ? -8.071 -2.224 8.635 1.00 16.13 180 LEU A N 1
ATOM 1411 C CA . LEU A 1 179 ? -6.953 -3.149 8.492 1.00 16.10 180 LEU A CA 1
ATOM 1412 C C . LEU A 1 179 ? -7.386 -4.582 8.176 1.00 16.73 180 LEU A C 1
ATOM 1413 O O . LEU A 1 179 ? -6.765 -5.256 7.354 1.00 16.96 180 LEU A O 1
ATOM 1418 N N . SER A 1 180 ? -8.450 -5.049 8.818 1.00 18.12 181 SER A N 1
ATOM 1419 C CA . SER A 1 180 ? -8.909 -6.419 8.580 1.00 21.18 181 SER A CA 1
ATOM 1420 C C . SER A 1 180 ? -9.395 -6.604 7.138 1.00 20.34 181 SER A C 1
ATOM 1421 O O . SER A 1 180 ? -9.260 -7.686 6.563 1.00 21.85 181 SER A O 1
ATOM 1424 N N . SER A 1 181 ? -9.918 -5.537 6.550 0.89 19.36 182 SER A N 1
ATOM 1425 C CA . SER A 1 181 ? -10.431 -5.572 5.190 0.89 20.37 182 SER A CA 1
ATOM 1426 C C . SER A 1 181 ? -9.372 -5.288 4.117 0.89 19.16 182 SER A C 1
ATOM 1427 O O . SER A 1 181 ? -9.690 -5.276 2.930 0.89 19.17 182 SER A O 1
ATOM 1430 N N . TRP A 1 182 ? -8.122 -5.077 4.519 1.00 18.65 183 TRP A N 1
ATOM 1431 C CA . TRP A 1 182 ? -7.054 -4.772 3.564 1.00 17.59 183 TRP A CA 1
ATOM 1432 C C . TRP A 1 182 ? -6.887 -5.862 2.502 1.00 18.33 183 TRP A C 1
ATOM 1433 O O . TRP A 1 182 ? -6.691 -7.031 2.825 1.00 19.80 183 TRP A O 1
ATOM 1444 N N . GLN A 1 183 ? -6.992 -5.447 1.240 1.00 20.05 184 GLN A N 1
ATOM 1445 C CA . GLN A 1 183 ? -6.913 -6.338 0.075 1.00 23.34 184 GLN A CA 1
ATOM 1446 C C . GLN A 1 183 ? -8.017 -7.391 -0.021 1.00 27.59 184 GLN A C 1
ATOM 1447 O O . GLN A 1 183 ? -7.888 -8.363 -0.767 1.00 31.00 184 GLN A O 1
ATOM 1453 N N . LYS A 1 184 ? -9.106 -7.195 0.713 1.00 28.29 185 LYS A N 1
ATOM 1454 C CA . LYS A 1 184 ? -10.245 -8.102 0.607 1.00 31.43 185 LYS A CA 1
ATOM 1455 C C . LYS A 1 184 ? -11.129 -7.707 -0.572 1.00 34.59 185 LYS A C 1
ATOM 1456 O O . LYS A 1 184 ? -11.276 -6.520 -0.878 1.00 36.28 185 LYS A O 1
#

B-factor: mean 23.42, std 8.22, range [11.22, 50.32]

Sequence (184 aa):
PGECSVNVIPKKNLDKAKFFSGTWYETHYLDMDPQATEKFCFSFAPRESGGTVKEALYHFNVDSKVSFYNTGTGPLESNGAKYTAKFNTVDKKGKEIKPADEKYSYTVTVIEAAKQSALIHICLQEDGKDIGDLYSVLNRNKNALPNKKIKKALNKVSLVLTKFVVTKDLDCKYDDKFLSSWQK